Protein AF-A0A3P7KBM1-F1 (afdb_monomer)

Sequence (256 aa):
MNNPLLEIFQPVDNSKSLADMWNSAGSANFLGVMVEENPAAVAWALAINFYNDRNIRIVLARPQHPEVVKQLRADANNRFLLYHRGDSTPVWTSPSGARWSEIQDKVMEFVTHHAAPPKSAEKSTAVEPQAPAPTAEIDMSQYKVELADIKSTISYMLFQEIARQQVVDGEGLVGLKSWIHAVSKYAPATTPIRRLLYRMDQWLQGQGPSMTYEDWTKKLEEVHTDLGNPLPREIEWVACKGSKPHFRGYTCGVWV

Solvent-accessible surface area (backbone atoms only — not comparable to full-atom values): 14959 Å² total; per-residue (Å²): 133,90,56,76,75,60,60,57,67,42,61,59,58,68,86,60,49,73,65,52,54,48,63,74,38,65,83,28,47,29,43,36,41,28,18,37,57,89,84,43,61,58,41,45,52,49,28,60,75,38,63,86,44,68,53,38,32,56,42,29,29,40,50,82,23,59,74,43,45,73,77,32,65,96,82,25,57,47,28,39,36,33,28,44,72,91,55,94,58,62,80,42,69,54,56,84,70,56,49,62,66,61,52,49,53,52,50,47,47,61,71,44,59,80,56,72,83,84,82,83,89,85,82,91,77,85,88,78,85,84,76,81,83,80,87,67,85,75,74,64,70,81,76,52,85,46,68,58,23,51,40,28,30,54,29,44,46,64,70,47,59,60,51,69,38,67,64,40,35,66,70,60,36,55,49,49,49,53,48,38,48,48,46,36,72,67,56,96,59,56,72,58,43,38,51,42,36,41,54,50,29,60,54,52,68,71,49,70,76,55,46,44,30,67,60,51,50,55,50,51,51,52,48,34,55,78,57,70,52,62,53,58,89,73,78,53,57,66,75,31,47,39,99,45,94,91,34,60,32,61,68,42,30,72,75,105

Mean predicted aligned error: 15.44 Å

Secondary structure (DSSP, 8-state):
---HHHHTTSBPPTT--HHHHHHHTTT-SEEEEEE-PSS-HHHHHHHHHTTT-SSEEEEEE-TT-HHHHHHS-S--TTEEEEEETT-SS-SEEPPTT--HHHHHHHHHHHHHHTS-PPP---PPPPPPPPPPPP-----GGGGPPPHHHHHHHHHHIIIIIGGG-SEEEHHHHHHHHHHHHHHHHH----HHHHHHHHHHHHHHHT--SEEEHHHHHHHHHHHHHHTT--S-SS---STTB-SSTTSBTHHHHHH-

Foldseek 3Di:
DDDVLVVQCDADDLVDDPVNQVVVLPQAQKEKEAEADPVPVLQNVVQVVCVPPNNYHGHYHYCPRPLQCVQPPPQRHRKMFMCGPPDPGGPDIDDRNDDSVRVVVVVCCVSCVVPPDDDDDDDDDDDDDDDDDDPDPDPCVLVDDDLLLLLLLVCCVQVPVVLVDQKQADVRLVVV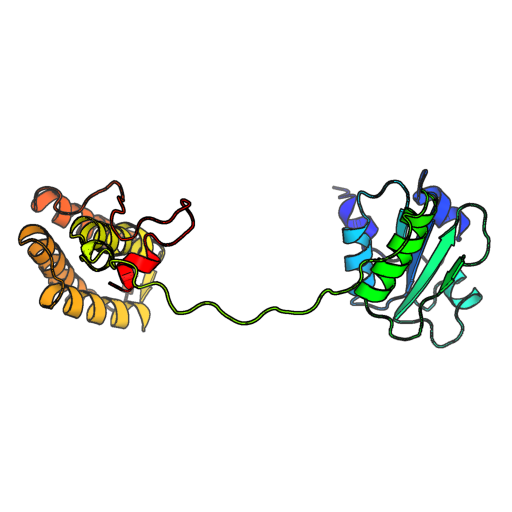LVVLVCCLPDPPHDPLVNQLSVQLSVVSVPDDRMDGSCRSVVSSVVSCVVSPNRGDPDRDDDSQDDPDPPHGRNVVSVVD

pLDDT: mean 87.12, std 16.34, range [29.89, 98.5]

Nearest PDB structures (foldseek):
  4p2l-assembly1_B  TM=6.844E-01  e=3.959E-14  Rattus norvegicus
  3t59-assembly1_A  TM=6.324E-01  e=9.949E-14  Mus musculus
  3llk-assembly3_C  TM=9.589E-01  e=8.420E-09  Homo sapiens
  5d96-assembly1_D  TM=7.812E-01  e=5.050E-03  Mus musculus
  4ij3-assembly1_A  TM=7.928E-01  e=8.006E-03  Homo sapiens

InterPro domains:
  IPR039798 Sulfhydryl oxidase [PTHR22897] (14-256)
  IPR040986 Sulfhydryl oxidase, flavin adenine dinucleotide (FAD) binding domain [PF18371] (143-243)
  IPR042568 Sulfhydryl oxidase, flavin adenine dinucleotide (FAD) binding domain superfamily [G3DSA:1.20.120.1960] (121-241)

Radius of gyration: 31.73 Å; Cα contacts (8 Å, |Δi|>4): 303; chains: 1; bounding box: 77×38×72 Å

Organism: Strongylus vulgaris (NCBI:txid40348)

Structure (mmCIF, N/CA/C/O backbone):
data_AF-A0A3P7KBM1-F1
#
_entry.id   AF-A0A3P7KBM1-F1
#
loop_
_atom_site.group_PDB
_atom_site.id
_atom_site.type_symbol
_atom_site.label_atom_id
_atom_site.label_alt_id
_atom_site.label_comp_id
_atom_site.label_asym_id
_atom_site.label_entity_id
_atom_site.label_seq_id
_atom_site.pdbx_PDB_ins_code
_atom_site.Cartn_x
_atom_site.Cartn_y
_atom_site.Cartn_z
_atom_site.occupancy
_atom_site.B_iso_or_equiv
_atom_site.auth_seq_id
_atom_site.auth_comp_id
_atom_site.auth_asym_id
_atom_site.auth_atom_id
_atom_site.pdbx_PDB_model_num
ATOM 1 N N . MET A 1 1 ? 33.674 -11.246 0.518 1.00 42.03 1 MET A N 1
ATOM 2 C CA . MET A 1 1 ? 32.561 -11.586 -0.394 1.00 42.03 1 MET A CA 1
ATOM 3 C C . MET A 1 1 ? 32.603 -10.580 -1.533 1.00 42.03 1 MET A C 1
ATOM 5 O O . MET A 1 1 ? 32.175 -9.452 -1.332 1.00 42.03 1 MET A O 1
ATOM 9 N N . ASN A 1 2 ? 33.206 -10.929 -2.673 1.00 46.97 2 ASN A N 1
ATOM 10 C CA . ASN A 1 2 ? 33.233 -10.048 -3.845 1.00 46.97 2 ASN A CA 1
ATOM 11 C C . ASN A 1 2 ? 31.850 -10.091 -4.491 1.00 46.97 2 ASN A C 1
ATOM 13 O O . ASN A 1 2 ? 31.481 -11.108 -5.073 1.00 46.97 2 ASN A O 1
ATOM 17 N N . ASN A 1 3 ? 31.061 -9.032 -4.317 1.00 56.56 3 ASN A N 1
ATOM 18 C CA . ASN A 1 3 ? 29.792 -8.890 -5.015 1.00 56.56 3 ASN A CA 1
ATOM 19 C C . ASN A 1 3 ? 30.074 -8.209 -6.368 1.00 56.56 3 ASN A C 1
ATOM 21 O O . ASN A 1 3 ? 30.365 -7.012 -6.369 1.00 56.56 3 ASN A O 1
ATOM 25 N N . PRO A 1 4 ? 29.998 -8.927 -7.504 1.00 60.78 4 PRO A N 1
ATOM 26 C CA . PRO A 1 4 ? 30.351 -8.390 -8.823 1.00 60.78 4 PRO A CA 1
ATOM 27 C C . PRO A 1 4 ? 29.479 -7.195 -9.245 1.00 60.78 4 PRO A C 1
ATOM 29 O O . PRO A 1 4 ? 29.856 -6.434 -10.133 1.00 60.78 4 PRO A O 1
ATOM 32 N N . LEU A 1 5 ? 28.328 -6.985 -8.595 1.00 60.84 5 LEU A N 1
ATOM 33 C CA . LEU A 1 5 ? 27.475 -5.819 -8.825 1.00 60.84 5 LEU A CA 1
ATOM 34 C C . LEU A 1 5 ? 28.038 -4.527 -8.228 1.00 60.84 5 LEU A C 1
ATOM 36 O O . LEU A 1 5 ? 27.672 -3.458 -8.691 1.00 60.84 5 LEU A O 1
ATOM 40 N N . LEU A 1 6 ? 28.925 -4.582 -7.232 1.00 69.12 6 LEU A N 1
ATOM 41 C CA . LEU A 1 6 ? 29.538 -3.363 -6.691 1.00 69.12 6 LEU A CA 1
ATOM 42 C C . LEU A 1 6 ? 30.589 -2.782 -7.641 1.00 69.12 6 LEU A C 1
ATOM 44 O O . LEU A 1 6 ? 30.800 -1.571 -7.644 1.00 69.12 6 LEU A O 1
ATOM 48 N N . GLU A 1 7 ? 31.219 -3.627 -8.459 1.00 78.38 7 GLU A N 1
ATOM 49 C CA . GLU A 1 7 ? 32.316 -3.229 -9.344 1.00 78.38 7 GLU A CA 1
ATOM 50 C C . GLU A 1 7 ? 31.846 -2.340 -10.502 1.00 78.38 7 GLU A C 1
ATOM 52 O O . GLU A 1 7 ? 32.565 -1.424 -10.885 1.00 78.38 7 GLU A O 1
ATOM 57 N N . ILE A 1 8 ? 30.623 -2.532 -11.015 1.00 83.88 8 ILE A N 1
ATOM 58 C CA . ILE A 1 8 ? 30.094 -1.727 -12.137 1.00 83.88 8 ILE A CA 1
ATOM 59 C C . ILE A 1 8 ? 29.806 -0.270 -11.753 1.00 83.88 8 ILE A C 1
ATOM 61 O O . ILE A 1 8 ? 29.658 0.580 -12.627 1.00 83.88 8 ILE A O 1
ATOM 65 N N . PHE A 1 9 ? 29.694 0.008 -10.452 1.00 89.69 9 PHE A N 1
ATOM 66 C CA . PHE A 1 9 ? 29.427 1.342 -9.917 1.00 89.69 9 PHE A CA 1
ATOM 67 C C . PHE A 1 9 ? 30.700 2.087 -9.513 1.00 89.69 9 PHE A C 1
ATOM 69 O O . PHE A 1 9 ? 30.632 3.282 -9.210 1.00 89.69 9 PHE A O 1
ATOM 76 N N . GLN A 1 10 ? 31.847 1.401 -9.488 1.00 91.38 10 GLN A N 1
ATOM 77 C CA . GLN A 1 10 ? 33.127 2.029 -9.190 1.00 91.38 10 GLN A CA 1
ATOM 78 C C . GLN A 1 10 ? 33.687 2.721 -10.436 1.00 91.38 10 GLN A C 1
ATOM 80 O O . GLN A 1 10 ? 33.562 2.194 -11.544 1.00 91.38 10 GLN A O 1
ATOM 85 N N . PRO A 1 11 ? 34.315 3.898 -10.276 1.00 92.75 11 PRO A N 1
ATOM 86 C CA . PRO A 1 11 ? 35.024 4.523 -11.375 1.00 92.75 11 PRO A CA 1
ATOM 87 C C . PRO A 1 11 ? 36.212 3.655 -11.798 1.00 92.75 11 PRO A C 1
ATOM 89 O O . PRO A 1 11 ? 36.882 3.040 -10.967 1.00 92.75 11 PRO A O 1
ATOM 92 N N . VAL A 1 12 ? 36.501 3.650 -13.094 1.00 93.69 12 VAL A N 1
ATOM 93 C CA . VAL A 1 12 ? 37.726 3.074 -13.638 1.00 93.69 12 VAL A CA 1
ATOM 94 C C . VAL A 1 12 ? 38.923 3.847 -13.087 1.00 93.69 12 VAL A C 1
ATOM 96 O O . VAL A 1 12 ? 38.940 5.080 -13.088 1.00 93.69 12 VAL A O 1
ATOM 99 N N . ASP A 1 13 ? 39.913 3.105 -12.593 1.00 92.12 13 ASP A N 1
ATOM 100 C CA . ASP A 1 13 ? 41.146 3.662 -12.044 1.00 92.12 13 ASP A CA 1
ATOM 101 C C . ASP A 1 13 ? 41.965 4.383 -13.126 1.00 92.12 13 ASP A C 1
ATOM 103 O O . ASP A 1 13 ? 42.087 3.892 -14.246 1.00 92.12 13 ASP A O 1
ATOM 107 N N . ASN A 1 14 ? 42.585 5.513 -12.773 1.00 91.00 14 ASN A N 1
ATOM 108 C CA . ASN A 1 14 ? 43.348 6.355 -13.703 1.00 91.00 14 ASN A CA 1
ATOM 109 C C . ASN A 1 14 ? 44.549 5.651 -14.361 1.00 91.00 14 ASN A C 1
ATOM 111 O O . ASN A 1 14 ? 45.068 6.148 -15.359 1.00 91.00 14 ASN A O 1
ATOM 115 N N . SER A 1 15 ? 45.016 4.526 -13.813 1.00 92.06 15 SER A N 1
ATOM 116 C CA . SER A 1 15 ? 46.068 3.701 -14.417 1.00 92.06 15 SER A CA 1
ATOM 117 C C . SER A 1 15 ? 45.581 2.830 -15.579 1.00 92.06 15 SER A C 1
ATOM 119 O O . SER A 1 15 ? 46.407 2.318 -16.335 1.00 92.06 15 SER A O 1
ATOM 121 N N . LYS A 1 16 ? 44.265 2.635 -15.734 1.00 92.56 16 LYS A N 1
ATOM 122 C CA . LYS A 1 16 ? 43.691 1.765 -16.763 1.00 92.56 16 LYS A CA 1
ATOM 123 C C . LYS A 1 16 ? 43.564 2.502 -18.092 1.00 92.56 16 LYS A C 1
ATOM 125 O O . LYS A 1 16 ? 42.965 3.567 -18.201 1.00 92.56 16 LYS A O 1
ATOM 130 N N . SER A 1 17 ? 44.115 1.898 -19.135 1.00 94.00 17 SER A N 1
ATOM 131 C CA . SER A 1 17 ? 43.994 2.381 -20.507 1.00 94.00 17 SER A CA 1
ATOM 132 C C . SER A 1 17 ? 42.634 2.023 -21.118 1.00 94.00 17 SER A C 1
ATOM 134 O O . SER A 1 17 ? 41.920 1.149 -20.623 1.00 94.00 17 SER A O 1
ATOM 136 N N . LEU A 1 18 ? 42.301 2.628 -22.262 1.00 92.81 18 LEU A N 1
ATOM 137 C CA . LEU A 1 18 ? 41.136 2.217 -23.054 1.00 92.81 18 LEU A CA 1
ATOM 138 C C . LEU A 1 18 ? 41.192 0.722 -23.428 1.00 92.81 18 LEU A C 1
ATOM 140 O O . LEU A 1 18 ? 40.165 0.047 -23.439 1.00 92.81 18 LEU A O 1
ATOM 144 N N . ALA A 1 19 ? 42.389 0.179 -23.677 1.00 93.12 19 ALA A N 1
ATOM 145 C CA . ALA A 1 19 ? 42.573 -1.246 -23.944 1.00 93.12 19 ALA A CA 1
ATOM 146 C C . ALA A 1 19 ? 42.214 -2.112 -22.723 1.00 93.12 19 ALA A C 1
ATOM 148 O O . ALA A 1 19 ? 41.577 -3.152 -22.877 1.00 93.12 19 ALA A O 1
ATOM 149 N N . ASP A 1 20 ? 42.543 -1.664 -21.508 1.00 93.25 20 ASP A N 1
ATOM 150 C CA . ASP A 1 20 ? 42.150 -2.358 -20.276 1.00 93.25 20 ASP A CA 1
ATOM 151 C C . ASP A 1 20 ? 40.629 -2.348 -20.067 1.00 93.25 20 ASP A C 1
ATOM 153 O O . ASP A 1 20 ? 40.059 -3.351 -19.631 1.00 93.25 20 ASP A O 1
ATOM 157 N N . MET A 1 21 ? 39.959 -1.241 -20.411 1.00 93.44 21 MET A N 1
ATOM 158 C CA . MET A 1 21 ? 38.493 -1.155 -20.377 1.00 93.44 21 MET A CA 1
ATOM 159 C C . MET A 1 21 ? 37.845 -2.102 -21.396 1.00 93.44 21 MET A C 1
ATOM 161 O O . MET A 1 21 ? 36.853 -2.758 -21.089 1.00 93.44 21 MET A O 1
ATOM 165 N N . TRP A 1 22 ? 38.421 -2.237 -22.593 1.00 94.38 22 TRP A N 1
ATOM 166 C CA . TRP A 1 22 ? 37.948 -3.206 -23.585 1.00 94.38 22 TRP A CA 1
ATOM 167 C C . TRP A 1 22 ? 38.179 -4.657 -23.162 1.00 94.38 22 TRP A C 1
ATOM 169 O O . TRP A 1 22 ? 37.307 -5.499 -23.379 1.00 94.38 22 TRP A O 1
ATOM 179 N N . ASN A 1 23 ? 39.309 -4.947 -22.511 1.00 92.06 23 ASN A N 1
ATOM 180 C CA . ASN A 1 23 ? 39.591 -6.275 -21.967 1.00 92.06 23 ASN A CA 1
ATOM 181 C C . ASN A 1 23 ? 38.556 -6.677 -20.902 1.00 92.06 23 ASN A C 1
ATOM 183 O O . ASN A 1 23 ? 38.116 -7.827 -20.880 1.00 92.06 23 ASN A O 1
ATOM 187 N N . SER A 1 24 ? 38.118 -5.739 -20.053 1.00 88.50 24 SER A N 1
ATOM 188 C CA . SER A 1 24 ? 37.069 -6.000 -19.055 1.00 88.50 24 SER A CA 1
ATOM 189 C C . SER A 1 24 ? 35.653 -6.047 -19.648 1.00 88.50 24 SER A C 1
ATOM 191 O O . SER A 1 24 ? 34.772 -6.691 -19.079 1.00 88.50 24 SER A O 1
ATOM 193 N N . ALA A 1 25 ? 35.433 -5.438 -20.818 1.00 88.75 25 ALA A N 1
ATOM 194 C CA . ALA A 1 25 ? 34.161 -5.463 -21.545 1.00 88.75 25 ALA A CA 1
ATOM 195 C C . ALA A 1 25 ? 33.870 -6.792 -22.280 1.00 88.75 25 ALA A C 1
ATOM 197 O O . ALA A 1 25 ? 32.811 -6.943 -22.894 1.00 88.75 25 ALA A O 1
ATOM 198 N N . GLY A 1 26 ? 34.778 -7.774 -22.230 1.00 88.31 26 GLY A N 1
ATOM 199 C CA . GLY A 1 26 ? 34.546 -9.122 -22.753 1.00 88.31 26 GLY A CA 1
ATOM 200 C C . GLY A 1 26 ? 34.315 -9.142 -24.267 1.00 88.31 26 GLY A C 1
ATOM 201 O O . GLY A 1 26 ? 35.202 -8.776 -25.037 1.00 88.31 26 GLY A O 1
ATOM 202 N N . SER A 1 27 ? 33.133 -9.575 -24.717 1.00 90.62 27 SER A N 1
ATOM 203 C CA . SER A 1 27 ? 32.760 -9.664 -26.141 1.00 90.62 27 SER A CA 1
ATOM 204 C C . SER A 1 27 ? 31.867 -8.520 -26.646 1.00 90.62 27 SER A C 1
ATOM 206 O O . SER A 1 27 ? 31.399 -8.596 -27.777 1.00 90.62 27 SER A O 1
ATOM 208 N N . ALA A 1 28 ? 31.604 -7.484 -25.840 1.00 93.00 28 ALA A N 1
ATOM 209 C CA . ALA A 1 28 ? 30.735 -6.368 -26.230 1.00 93.00 28 ALA A CA 1
ATOM 210 C C . ALA A 1 28 ? 31.303 -5.550 -27.404 1.00 93.00 28 ALA A C 1
ATOM 212 O O . ALA A 1 28 ? 32.471 -5.161 -27.378 1.00 93.00 28 ALA A O 1
ATOM 213 N N . ASN A 1 29 ? 30.495 -5.237 -28.418 1.00 94.06 29 ASN A N 1
ATOM 214 C CA . ASN A 1 29 ? 30.947 -4.434 -29.562 1.00 94.06 29 ASN A CA 1
ATOM 215 C C . ASN A 1 29 ? 31.015 -2.933 -29.252 1.00 94.06 29 ASN A C 1
ATOM 217 O O . ASN A 1 29 ? 31.717 -2.206 -29.948 1.00 94.06 29 ASN A O 1
ATOM 221 N N . PHE A 1 30 ? 30.339 -2.477 -28.197 1.00 96.00 30 PHE A N 1
ATOM 222 C CA . PHE A 1 30 ? 30.336 -1.084 -27.764 1.00 96.00 30 PHE A CA 1
ATOM 223 C C . PHE A 1 30 ? 30.841 -0.925 -26.327 1.00 96.00 30 PHE A C 1
ATOM 225 O O . PHE A 1 30 ? 30.595 -1.766 -25.459 1.00 96.00 30 PHE A O 1
ATOM 232 N N . LEU A 1 31 ? 31.517 0.193 -26.071 1.00 96.81 31 LEU A N 1
ATOM 233 C CA . LEU A 1 31 ? 31.948 0.618 -24.742 1.00 96.81 31 LEU A CA 1
ATOM 234 C C . LEU A 1 31 ? 31.486 2.057 -24.520 1.00 96.81 31 LEU A C 1
ATOM 236 O O . LEU A 1 31 ? 31.908 2.970 -25.225 1.00 96.81 31 LEU A O 1
ATOM 240 N N . GLY A 1 32 ? 30.607 2.249 -23.545 1.00 96.62 32 GLY A N 1
ATOM 241 C CA . GLY A 1 32 ? 30.165 3.555 -23.085 1.00 96.62 32 GLY A CA 1
ATOM 242 C C . GLY A 1 32 ? 30.956 3.994 -21.861 1.00 96.62 32 GLY A C 1
ATOM 243 O O . GLY A 1 32 ? 30.926 3.316 -20.838 1.00 96.62 32 GLY A O 1
ATOM 244 N N . VAL A 1 33 ? 31.632 5.132 -21.942 1.00 96.69 33 VAL A N 1
ATOM 245 C CA . VAL A 1 33 ? 32.337 5.759 -20.823 1.00 96.69 33 VAL A CA 1
ATOM 246 C C . VAL A 1 33 ? 31.520 6.962 -20.369 1.00 96.69 33 VAL A C 1
ATOM 248 O O . VAL A 1 33 ? 31.489 7.991 -21.048 1.00 96.69 33 VAL A O 1
ATOM 251 N N . MET A 1 34 ? 30.840 6.833 -19.230 1.00 95.50 34 MET A N 1
ATOM 252 C CA . MET A 1 34 ? 30.162 7.958 -18.590 1.00 95.50 34 MET A CA 1
ATOM 253 C C . MET A 1 34 ? 31.139 8.685 -17.671 1.00 95.50 34 MET A C 1
ATOM 255 O O . MET A 1 34 ? 31.749 8.067 -16.799 1.00 95.50 34 MET A O 1
ATOM 259 N N . VAL A 1 35 ? 31.270 9.994 -17.858 1.00 94.94 35 VAL A N 1
ATOM 260 C CA . VAL A 1 35 ? 32.170 10.850 -17.088 1.00 94.94 35 VAL A CA 1
ATOM 261 C C . VAL A 1 35 ? 31.365 11.644 -16.072 1.00 94.94 35 VAL A C 1
ATOM 263 O O . VAL A 1 35 ? 30.621 12.555 -16.438 1.00 94.94 35 VAL A O 1
ATOM 266 N N . GLU A 1 36 ? 31.508 11.302 -14.794 1.00 92.25 36 GLU A N 1
ATOM 267 C CA . GLU A 1 36 ? 30.729 11.918 -13.718 1.00 92.25 36 GLU A CA 1
ATOM 268 C C . GLU A 1 36 ? 31.517 11.933 -12.396 1.00 92.25 36 GLU A C 1
ATOM 270 O O . GLU A 1 36 ? 32.155 10.947 -12.006 1.00 92.25 36 GLU A O 1
ATOM 275 N N . GLU A 1 37 ? 31.485 13.056 -11.683 1.00 91.06 37 GLU A N 1
ATOM 276 C CA . GLU A 1 37 ? 31.903 13.128 -10.278 1.00 91.06 37 GLU A CA 1
ATOM 277 C C . GLU A 1 37 ? 30.869 12.484 -9.348 1.00 91.06 37 GLU A C 1
ATOM 279 O O . GLU A 1 37 ? 29.751 12.171 -9.745 1.00 91.06 37 GLU A O 1
ATOM 284 N N . ASN A 1 38 ? 31.236 12.242 -8.088 1.00 86.62 38 ASN A N 1
ATOM 285 C CA . ASN A 1 38 ? 30.262 11.742 -7.120 1.00 86.62 38 ASN A CA 1
ATOM 286 C C . ASN A 1 38 ? 29.290 12.852 -6.675 1.00 86.62 38 ASN A C 1
ATOM 288 O O . ASN A 1 38 ? 29.747 13.944 -6.335 1.00 86.62 38 ASN A O 1
ATOM 292 N N . PRO A 1 39 ? 27.981 12.553 -6.562 1.00 88.25 39 PRO A N 1
ATOM 293 C CA . PRO A 1 39 ? 27.331 11.272 -6.875 1.00 88.25 39 PRO A CA 1
ATOM 294 C C . PRO A 1 39 ? 27.146 11.044 -8.389 1.00 88.25 39 PRO A C 1
ATOM 296 O O . PRO A 1 39 ? 26.592 11.895 -9.076 1.00 88.25 39 PRO A O 1
ATOM 299 N N . ALA A 1 40 ? 27.550 9.865 -8.881 1.00 90.75 40 ALA A N 1
ATOM 300 C CA . ALA A 1 40 ? 27.561 9.526 -10.309 1.00 90.75 40 ALA A CA 1
ATOM 301 C C . ALA A 1 40 ? 26.225 8.911 -10.779 1.00 90.75 40 ALA A C 1
ATOM 303 O O . ALA A 1 40 ? 26.154 7.756 -11.210 1.00 90.75 40 ALA A O 1
ATOM 304 N N . ALA A 1 41 ? 25.136 9.661 -10.602 1.00 91.94 41 ALA A N 1
ATOM 305 C CA . ALA A 1 41 ? 23.776 9.151 -10.748 1.00 91.94 41 ALA A CA 1
ATOM 306 C C . ALA A 1 41 ? 23.454 8.691 -12.179 1.00 91.94 41 ALA A C 1
ATOM 308 O O . ALA A 1 41 ? 22.825 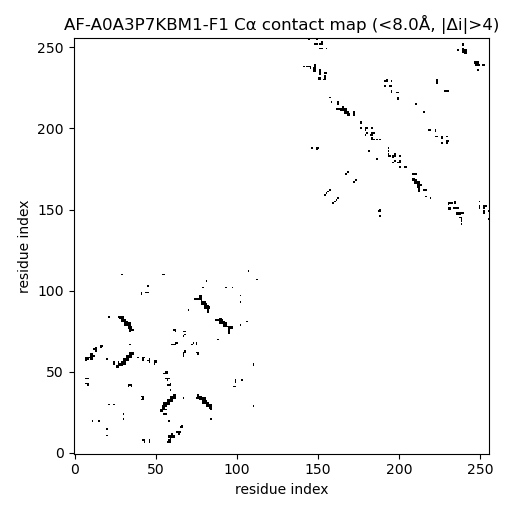7.645 -12.363 1.00 91.94 41 ALA A O 1
ATOM 309 N N . VAL A 1 42 ? 23.893 9.443 -13.192 1.00 93.06 42 VAL A N 1
ATOM 310 C CA . VAL A 1 42 ? 23.635 9.108 -14.599 1.00 93.06 42 VAL A CA 1
ATOM 311 C C . VAL A 1 42 ? 24.449 7.881 -15.008 1.00 93.06 42 VAL A C 1
ATOM 313 O O . VAL A 1 42 ? 23.914 6.982 -15.663 1.00 93.06 42 VAL A O 1
ATOM 316 N N . ALA A 1 43 ? 25.706 7.791 -14.572 1.00 93.31 43 ALA A N 1
ATOM 317 C CA . ALA A 1 43 ? 26.562 6.638 -14.831 1.00 93.31 43 ALA A CA 1
ATOM 318 C C . ALA A 1 43 ? 25.994 5.350 -14.234 1.00 93.31 43 ALA A C 1
ATOM 320 O O . ALA A 1 43 ? 25.932 4.329 -14.919 1.00 93.31 43 ALA A O 1
ATOM 321 N N . TRP A 1 44 ? 25.533 5.396 -12.982 1.00 94.19 44 TRP A N 1
ATOM 322 C CA . TRP A 1 44 ? 24.931 4.238 -12.323 1.00 94.19 44 TRP A CA 1
ATOM 323 C C . TRP A 1 44 ? 23.627 3.812 -12.998 1.00 94.19 44 TRP A C 1
ATOM 325 O O . TRP A 1 44 ? 23.410 2.618 -13.204 1.00 94.19 44 TRP A O 1
ATOM 335 N N . ALA A 1 45 ? 22.790 4.769 -13.406 1.00 94.00 45 ALA A N 1
ATOM 336 C CA . ALA A 1 45 ? 21.561 4.476 -14.134 1.00 94.00 45 ALA A CA 1
ATOM 337 C C . ALA A 1 45 ? 21.841 3.810 -15.493 1.00 94.00 45 ALA A C 1
ATOM 339 O O . ALA A 1 45 ? 21.189 2.825 -15.837 1.00 94.00 45 ALA A O 1
ATOM 340 N N . LEU A 1 46 ? 22.833 4.286 -16.256 1.00 94.44 46 LEU A N 1
ATOM 341 C CA . LEU A 1 46 ? 23.257 3.647 -17.511 1.00 94.44 46 LEU A CA 1
ATOM 342 C C . LEU A 1 46 ? 23.858 2.255 -17.269 1.00 94.44 46 LEU A C 1
ATOM 344 O O . LEU A 1 46 ? 23.529 1.319 -17.996 1.00 94.44 46 LEU A O 1
ATOM 348 N N . ALA A 1 47 ? 24.693 2.095 -16.238 1.00 92.69 47 ALA A N 1
ATOM 349 C CA . ALA A 1 47 ? 25.287 0.807 -15.885 1.00 92.69 47 ALA A CA 1
ATOM 350 C C . ALA A 1 47 ? 24.225 -0.248 -15.550 1.00 92.69 47 ALA A C 1
ATOM 352 O O . ALA A 1 47 ? 24.360 -1.391 -15.980 1.00 92.69 47 ALA A O 1
ATOM 353 N N . ILE A 1 48 ? 23.154 0.136 -14.845 1.00 91.94 48 ILE A N 1
ATOM 354 C CA . ILE A 1 48 ? 22.002 -0.737 -14.572 1.00 91.94 48 ILE A CA 1
ATOM 355 C C . ILE A 1 48 ? 21.233 -1.032 -15.861 1.00 91.94 48 ILE A C 1
ATOM 357 O O . ILE A 1 48 ? 20.961 -2.197 -16.149 1.00 91.94 48 ILE A O 1
ATOM 361 N N . ASN A 1 49 ? 20.911 0.004 -16.644 1.00 93.56 49 ASN A N 1
ATOM 362 C CA . ASN A 1 49 ? 20.101 -0.121 -17.858 1.00 93.56 49 ASN A CA 1
ATOM 363 C C . ASN A 1 49 ? 20.709 -1.104 -18.870 1.00 93.56 49 ASN A C 1
ATOM 365 O O . ASN A 1 49 ? 19.996 -1.892 -19.482 1.00 93.56 49 ASN A O 1
ATOM 369 N N . PHE A 1 50 ? 22.037 -1.092 -18.998 1.00 92.25 50 PHE A N 1
ATOM 370 C CA . PHE A 1 50 ? 22.776 -1.920 -19.949 1.00 92.25 50 PHE A CA 1
ATOM 371 C C . PHE A 1 50 ? 23.495 -3.117 -19.303 1.00 92.25 50 PHE A C 1
ATOM 373 O O . PHE A 1 50 ? 24.283 -3.782 -19.968 1.00 92.25 50 PHE A O 1
ATOM 380 N N . TYR A 1 51 ? 23.239 -3.437 -18.026 1.00 89.50 51 TYR A N 1
ATOM 381 C CA . TYR A 1 51 ? 23.997 -4.466 -17.293 1.00 89.50 51 TYR A CA 1
ATOM 382 C C . TYR A 1 51 ? 23.965 -5.850 -17.963 1.00 89.50 51 TYR A C 1
ATOM 384 O O . TYR A 1 51 ? 24.978 -6.549 -17.993 1.00 89.50 51 TYR A O 1
ATOM 392 N N . ASN A 1 52 ? 22.800 -6.230 -18.497 1.00 87.06 52 ASN A N 1
ATOM 393 C CA . ASN A 1 52 ? 22.568 -7.519 -19.155 1.00 87.06 52 ASN A CA 1
ATOM 394 C C . ASN A 1 52 ? 22.679 -7.457 -20.688 1.00 87.06 52 ASN A C 1
ATOM 396 O O . ASN A 1 52 ? 22.448 -8.471 -21.352 1.00 87.06 52 ASN A O 1
ATOM 400 N N . ASP A 1 53 ? 23.018 -6.300 -21.259 1.00 90.06 53 ASP A N 1
ATOM 401 C CA . ASP A 1 53 ? 23.242 -6.186 -22.695 1.00 90.06 53 ASP A CA 1
ATOM 402 C C . ASP A 1 53 ? 24.622 -6.764 -23.039 1.00 90.06 53 ASP A C 1
ATOM 404 O O . ASP A 1 53 ? 25.651 -6.355 -22.506 1.00 90.06 53 ASP A O 1
ATOM 408 N N . ARG A 1 54 ? 24.656 -7.767 -23.921 1.00 89.62 54 ARG A N 1
ATOM 409 C CA . ARG A 1 54 ? 25.913 -8.414 -24.333 1.00 89.62 54 ARG A CA 1
ATOM 410 C C . ARG A 1 54 ? 26.682 -7.598 -25.367 1.00 89.62 54 ARG A C 1
ATOM 412 O O . ARG A 1 54 ? 27.844 -7.904 -25.621 1.00 89.62 54 ARG A O 1
ATOM 419 N N . ASN A 1 55 ? 26.031 -6.625 -25.998 1.00 92.50 55 ASN A N 1
ATOM 420 C CA . ASN A 1 55 ? 26.567 -5.850 -27.103 1.00 92.50 55 ASN A CA 1
ATOM 421 C C . ASN A 1 55 ? 27.210 -4.535 -26.646 1.00 92.50 55 ASN A C 1
ATOM 423 O O . ASN A 1 55 ? 28.018 -3.979 -27.386 1.00 92.50 55 ASN A O 1
ATOM 427 N N . ILE A 1 56 ? 26.911 -4.061 -25.433 1.00 94.44 56 ILE A N 1
ATOM 428 C CA . ILE A 1 56 ? 27.510 -2.853 -24.860 1.00 94.44 56 ILE A CA 1
ATOM 429 C C . ILE A 1 56 ? 27.941 -3.052 -23.407 1.00 94.44 56 ILE A C 1
ATOM 431 O O . ILE A 1 56 ? 27.248 -3.677 -22.613 1.00 94.44 56 ILE A O 1
ATOM 435 N N . ARG A 1 57 ? 29.077 -2.453 -23.036 1.00 95.00 57 ARG A N 1
ATOM 436 C CA . ARG A 1 57 ? 29.482 -2.289 -21.638 1.00 95.00 57 ARG A CA 1
ATOM 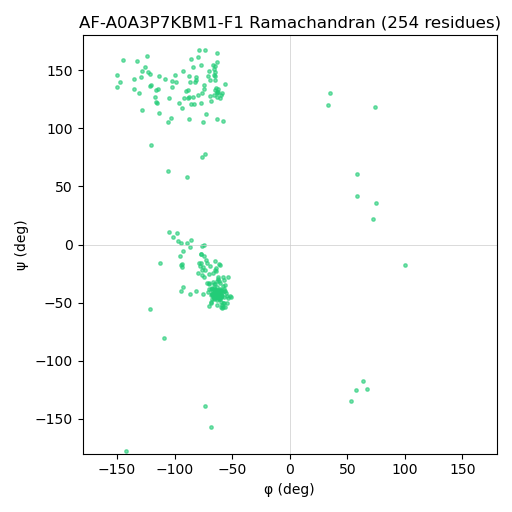437 C C . ARG A 1 57 ? 29.518 -0.815 -21.256 1.00 95.00 57 ARG A C 1
ATOM 439 O O . ARG A 1 57 ? 30.086 -0.017 -21.990 1.00 95.00 57 ARG A O 1
ATOM 446 N N . ILE A 1 58 ? 28.956 -0.465 -20.101 1.00 95.50 58 ILE A N 1
ATOM 447 C CA . ILE A 1 58 ? 29.066 0.881 -19.526 1.00 95.50 58 ILE A CA 1
ATOM 448 C C . ILE A 1 58 ? 30.105 0.876 -18.408 1.00 95.50 58 ILE A C 1
ATOM 450 O O . ILE A 1 58 ? 30.109 -0.026 -17.569 1.00 95.50 58 ILE A O 1
ATOM 454 N N . VAL A 1 59 ? 30.965 1.889 -18.398 1.00 95.44 59 VAL A N 1
ATOM 455 C CA . VAL A 1 59 ? 31.942 2.149 -17.341 1.00 95.44 59 VAL A CA 1
ATOM 456 C C . VAL A 1 59 ? 31.841 3.601 -16.877 1.00 95.44 59 VAL A C 1
ATOM 458 O O . VAL A 1 59 ? 31.584 4.507 -17.671 1.00 95.44 59 VAL A O 1
ATOM 461 N N . LEU A 1 60 ? 32.043 3.821 -15.580 1.00 95.31 60 LEU A N 1
ATOM 462 C CA . LEU A 1 60 ? 32.166 5.152 -14.988 1.00 95.31 60 LEU A CA 1
ATOM 463 C C . LEU A 1 60 ? 33.636 5.586 -15.034 1.00 95.31 60 LEU A C 1
ATOM 465 O O . LEU A 1 60 ? 34.506 4.830 -14.619 1.00 95.31 60 LEU A O 1
ATOM 469 N N . ALA A 1 61 ? 33.925 6.805 -15.472 1.00 95.12 61 ALA A N 1
ATOM 470 C CA . ALA A 1 61 ? 35.242 7.427 -15.360 1.00 95.12 61 ALA A CA 1
ATOM 471 C C . ALA A 1 61 ? 35.138 8.790 -14.666 1.00 95.12 61 ALA A C 1
ATOM 473 O O . ALA A 1 61 ? 34.107 9.461 -14.728 1.00 95.12 61 ALA A O 1
ATOM 474 N N . ARG A 1 62 ? 36.217 9.218 -14.005 1.00 93.38 62 ARG A N 1
ATOM 475 C CA . ARG A 1 62 ? 36.304 10.574 -13.447 1.00 93.38 62 ARG A CA 1
ATOM 476 C C . ARG A 1 62 ? 36.764 11.573 -14.511 1.00 93.38 62 ARG A C 1
ATOM 478 O O . ARG A 1 62 ? 37.505 11.174 -15.411 1.00 93.38 62 ARG A O 1
ATOM 485 N N . PRO A 1 63 ? 36.403 12.866 -14.406 1.00 91.44 63 PRO A N 1
ATOM 486 C CA . PRO A 1 63 ? 36.855 13.895 -15.346 1.00 91.44 63 PRO A CA 1
ATOM 487 C C . PRO A 1 63 ? 38.378 13.965 -15.524 1.00 91.44 63 PRO A C 1
ATOM 489 O O . PRO A 1 63 ? 38.851 14.353 -16.587 1.00 91.44 63 PRO A O 1
ATOM 492 N N . GLN A 1 64 ? 39.152 13.572 -14.506 1.00 90.00 64 GLN A N 1
ATOM 493 C CA . GLN A 1 64 ? 40.619 13.595 -14.527 1.00 90.00 64 GLN A CA 1
ATOM 494 C C . GLN A 1 64 ? 41.241 12.325 -15.131 1.00 90.00 64 GLN A C 1
ATOM 496 O O . GLN A 1 64 ? 42.465 12.232 -15.226 1.00 90.00 64 GLN A O 1
ATOM 501 N N . HIS A 1 65 ? 40.430 11.338 -15.525 1.00 92.69 65 HIS A N 1
ATOM 502 C CA . HIS A 1 65 ? 40.927 10.095 -16.103 1.00 92.69 65 HIS A CA 1
ATOM 503 C C . HIS A 1 65 ? 41.687 10.382 -17.417 1.00 92.69 65 HIS A C 1
ATOM 505 O O . HIS A 1 65 ? 41.160 11.107 -18.265 1.00 92.69 65 HIS A O 1
ATOM 511 N N . PRO A 1 66 ? 42.883 9.808 -17.659 1.00 91.06 66 PRO A N 1
ATOM 512 C CA . PRO A 1 66 ? 43.710 10.164 -18.819 1.00 91.06 66 PRO A CA 1
ATOM 513 C C . PRO A 1 66 ? 43.006 10.024 -20.176 1.00 91.06 66 PRO A C 1
ATOM 515 O O . PRO A 1 66 ? 43.121 10.907 -21.025 1.00 91.06 66 PRO A O 1
ATOM 518 N N . GLU A 1 67 ? 42.233 8.947 -20.373 1.00 90.12 67 GLU A N 1
ATOM 519 C CA . GLU A 1 67 ? 41.446 8.759 -21.606 1.00 90.12 67 GLU A CA 1
ATOM 520 C C . GLU A 1 67 ? 40.343 9.816 -21.758 1.00 90.12 67 GLU A C 1
ATOM 522 O O . GLU A 1 67 ? 40.077 10.274 -22.864 1.00 90.12 67 GLU A O 1
ATOM 527 N N . VAL A 1 68 ? 39.748 10.269 -20.651 1.00 91.00 68 VAL A N 1
ATOM 528 C CA . VAL A 1 68 ? 38.742 11.333 -20.674 1.00 91.00 68 VAL A CA 1
ATOM 529 C C . VAL A 1 68 ? 39.394 12.650 -21.067 1.00 91.00 68 VAL A C 1
ATOM 531 O O . VAL A 1 68 ? 38.934 13.267 -22.017 1.00 91.00 68 VAL A O 1
ATOM 534 N N . VAL A 1 69 ? 40.501 13.036 -20.424 1.00 90.19 69 VAL A N 1
ATOM 535 C CA . VAL A 1 69 ? 41.222 14.298 -20.693 1.00 90.19 69 VAL A CA 1
ATOM 536 C C . VAL A 1 69 ? 41.730 14.383 -22.138 1.00 90.19 69 VAL A C 1
ATOM 538 O O . VAL A 1 69 ? 41.793 15.461 -22.734 1.00 90.19 69 VAL A O 1
ATOM 541 N N . LYS A 1 70 ? 42.094 13.238 -22.727 1.00 88.44 70 LYS A N 1
ATOM 542 C CA . LYS A 1 70 ? 42.528 13.147 -24.125 1.00 88.44 70 LYS A CA 1
ATOM 543 C C . LYS A 1 70 ? 41.408 13.512 -25.107 1.00 88.44 70 LYS A C 1
ATOM 545 O O . LYS A 1 70 ? 41.684 14.163 -26.113 1.00 88.44 70 LYS A O 1
ATOM 550 N N . GLN A 1 71 ? 40.172 13.091 -24.832 1.00 88.19 71 GLN A N 1
ATOM 551 C CA . GLN A 1 71 ? 39.022 13.283 -25.730 1.00 88.19 71 GLN A CA 1
ATOM 552 C C . GLN A 1 71 ? 38.217 14.544 -25.393 1.00 88.19 71 GLN A C 1
ATOM 554 O O . GLN A 1 71 ? 37.756 15.272 -26.273 1.00 88.19 71 GLN A O 1
ATOM 559 N N . LEU A 1 72 ? 38.045 14.802 -24.102 1.00 81.88 72 LEU A N 1
ATOM 560 C CA . LEU A 1 72 ? 37.277 15.885 -23.516 1.00 81.88 72 LEU A CA 1
ATOM 561 C C . LEU A 1 72 ? 38.256 16.784 -22.764 1.00 81.88 72 LEU A C 1
ATOM 563 O O . LEU A 1 72 ? 38.981 16.334 -21.889 1.00 81.88 72 LEU A O 1
ATOM 567 N N . ARG A 1 73 ? 38.308 18.065 -23.136 1.00 76.56 73 ARG A N 1
ATOM 568 C CA . ARG A 1 73 ? 39.179 19.063 -22.492 1.00 76.56 73 ARG A CA 1
ATOM 569 C C . ARG A 1 73 ? 38.620 19.440 -21.100 1.00 76.56 73 ARG A C 1
ATOM 571 O O . ARG A 1 73 ? 38.145 18.593 -20.361 1.00 76.56 73 ARG A O 1
ATOM 578 N N . ALA A 1 74 ? 38.646 20.719 -20.723 1.00 67.06 74 ALA A N 1
ATOM 579 C CA . ALA A 1 74 ? 38.324 21.163 -19.362 1.00 67.06 74 ALA A CA 1
ATOM 580 C C . ALA A 1 74 ? 36.862 20.934 -18.894 1.00 67.06 74 ALA A C 1
ATOM 582 O O . ALA A 1 74 ? 36.637 20.877 -17.690 1.00 67.06 74 ALA A O 1
ATOM 583 N N . ASP A 1 75 ? 35.885 20.783 -19.799 1.00 69.06 75 ASP A N 1
ATOM 584 C CA . ASP A 1 75 ? 34.458 20.572 -19.466 1.00 69.06 75 ASP A CA 1
ATOM 585 C C . ASP A 1 75 ? 34.028 19.114 -19.714 1.00 69.06 75 ASP A C 1
ATOM 587 O O . ASP A 1 75 ? 33.252 18.808 -20.623 1.00 69.06 75 ASP A O 1
ATOM 591 N N . ALA A 1 76 ? 34.638 18.189 -18.969 1.00 81.19 76 ALA A N 1
ATOM 592 C CA . ALA A 1 76 ? 34.431 16.753 -19.155 1.00 81.19 76 ALA A CA 1
ATOM 593 C C . ALA A 1 76 ? 33.334 16.156 -18.257 1.00 81.19 76 ALA A C 1
ATOM 595 O O . ALA A 1 76 ? 32.871 15.055 -18.533 1.00 81.19 76 ALA A O 1
ATOM 596 N N . ASN A 1 77 ? 32.915 16.841 -17.189 1.00 86.38 77 ASN A N 1
ATOM 597 C CA . ASN A 1 77 ? 31.907 16.300 -16.275 1.00 86.38 77 ASN A CA 1
ATOM 598 C C . ASN A 1 77 ? 30.513 16.277 -16.926 1.00 86.38 77 ASN A C 1
ATOM 600 O O . ASN A 1 77 ? 30.164 17.187 -17.674 1.00 86.38 77 ASN A O 1
ATOM 604 N N . ASN A 1 78 ? 29.701 15.265 -16.615 1.00 89.56 78 ASN A N 1
ATOM 605 C CA . ASN A 1 78 ? 28.383 15.033 -17.224 1.00 89.56 78 ASN A CA 1
ATOM 606 C C . ASN A 1 78 ? 28.445 14.870 -18.751 1.00 89.56 78 ASN A C 1
ATOM 608 O O . ASN A 1 78 ? 27.618 15.406 -19.496 1.00 89.56 78 ASN A O 1
ATOM 612 N N . ARG A 1 79 ? 29.456 14.135 -19.217 1.00 93.06 79 ARG A N 1
ATOM 613 C CA . ARG A 1 79 ? 29.666 13.806 -20.629 1.00 93.06 79 ARG A CA 1
ATOM 614 C C . ARG A 1 79 ? 29.718 12.297 -20.801 1.00 93.06 79 ARG A C 1
ATOM 616 O O . ARG A 1 79 ? 30.221 11.584 -19.939 1.00 93.06 79 ARG A O 1
ATOM 623 N N . PHE A 1 80 ? 29.263 11.820 -21.948 1.00 95.69 80 PHE A N 1
ATOM 624 C CA . PHE A 1 80 ? 29.315 10.413 -22.313 1.00 95.69 80 PHE A CA 1
ATOM 625 C C . PHE A 1 80 ? 30.110 10.224 -23.601 1.00 95.69 80 PHE A C 1
ATOM 627 O O . PHE A 1 80 ? 29.925 10.978 -24.558 1.00 95.69 80 PHE A O 1
ATOM 634 N N . LEU A 1 81 ? 30.974 9.213 -23.621 1.00 96.19 81 LEU A N 1
ATOM 635 C CA . LEU A 1 81 ? 31.759 8.799 -24.780 1.00 96.19 81 LEU A CA 1
ATOM 636 C C . LEU A 1 81 ? 31.344 7.385 -25.174 1.00 96.19 81 LEU A C 1
ATOM 638 O O . LEU A 1 81 ? 31.448 6.465 -24.369 1.00 96.19 81 LEU A O 1
ATOM 642 N N . LEU A 1 82 ? 30.898 7.197 -26.410 1.00 96.81 82 LEU A N 1
ATOM 643 C CA . LEU A 1 82 ? 30.584 5.886 -26.961 1.00 96.81 82 LEU A CA 1
ATOM 644 C C . LEU A 1 82 ? 31.689 5.465 -27.917 1.00 96.81 82 LEU A C 1
ATOM 646 O O . LEU A 1 82 ? 31.981 6.185 -28.866 1.00 96.81 82 LEU A O 1
ATOM 650 N N . TYR A 1 83 ? 32.256 4.285 -27.708 1.00 96.31 83 TYR A N 1
ATOM 651 C CA . TYR A 1 83 ? 33.251 3.681 -28.585 1.00 96.31 83 TYR A CA 1
ATOM 652 C C . TYR A 1 83 ? 32.683 2.424 -29.240 1.00 96.31 83 TYR A C 1
ATOM 654 O O . TYR A 1 83 ? 31.943 1.670 -28.603 1.00 96.31 83 TYR A O 1
ATOM 662 N N . HIS A 1 84 ? 33.079 2.176 -30.486 1.00 95.31 84 HIS A N 1
ATOM 663 C CA . HIS A 1 84 ? 32.906 0.888 -31.148 1.00 95.31 84 HIS A CA 1
ATOM 664 C C . HIS A 1 84 ? 34.222 0.100 -31.084 1.00 95.31 84 HIS A C 1
ATOM 666 O O . HIS A 1 84 ? 35.317 0.669 -31.080 1.00 95.31 84 HIS A O 1
ATOM 672 N N . ARG A 1 85 ? 34.128 -1.225 -30.973 1.00 93.06 85 ARG A N 1
ATOM 673 C CA . ARG A 1 85 ? 35.288 -2.098 -30.793 1.00 93.06 85 ARG A CA 1
ATOM 674 C C . ARG A 1 85 ? 36.239 -1.972 -31.983 1.00 93.06 85 ARG A C 1
ATOM 676 O O . ARG A 1 85 ? 35.850 -2.182 -33.127 1.00 93.06 85 ARG A O 1
ATOM 683 N N . GLY A 1 86 ? 37.503 -1.682 -31.680 1.00 89.44 86 GLY A N 1
ATOM 684 C CA . GLY A 1 86 ? 38.554 -1.442 -32.674 1.00 89.44 86 GLY A CA 1
ATOM 685 C C . GLY A 1 86 ? 38.845 0.039 -32.921 1.00 89.44 86 GLY A C 1
ATOM 686 O O . GLY A 1 86 ? 39.936 0.357 -33.391 1.00 89.44 86 GLY A O 1
ATOM 687 N N . ASP A 1 87 ? 37.944 0.941 -32.525 1.00 91.25 87 ASP A N 1
ATOM 688 C CA . ASP A 1 87 ? 38.152 2.377 -32.685 1.00 91.25 87 ASP A CA 1
ATOM 689 C C . ASP A 1 87 ? 38.930 2.968 -31.503 1.00 91.25 87 ASP A C 1
ATOM 691 O O . ASP A 1 87 ? 38.706 2.641 -30.335 1.00 91.25 87 ASP A O 1
ATOM 695 N N . SER A 1 88 ? 39.854 3.879 -31.813 1.00 88.06 88 SER A N 1
ATOM 696 C CA . SER A 1 88 ? 40.659 4.611 -30.817 1.00 88.06 88 SER A CA 1
ATOM 697 C C . SER A 1 88 ? 40.054 5.961 -30.410 1.00 88.06 88 SER A C 1
ATOM 699 O O . SER A 1 88 ? 40.563 6.633 -29.510 1.00 88.06 88 SER A O 1
ATOM 701 N N . THR A 1 89 ? 38.968 6.355 -31.072 1.00 92.19 89 THR A N 1
ATOM 702 C CA . THR A 1 89 ? 38.204 7.580 -30.830 1.00 92.19 89 THR A CA 1
ATOM 703 C C . THR A 1 89 ? 36.730 7.235 -30.661 1.00 92.19 89 THR A C 1
ATOM 705 O O . THR A 1 89 ? 36.266 6.276 -31.279 1.00 92.19 89 THR A O 1
ATOM 708 N N . PRO A 1 90 ? 35.980 8.003 -29.859 1.00 94.12 90 PRO A N 1
ATOM 709 C CA . PRO A 1 90 ? 34.559 7.758 -29.674 1.00 94.12 90 PRO A CA 1
ATOM 710 C C . PRO A 1 90 ? 33.795 7.947 -30.993 1.00 94.12 90 PRO A C 1
ATOM 712 O O . PRO A 1 90 ? 33.986 8.943 -31.692 1.00 94.12 90 PRO A O 1
ATOM 715 N N . VAL A 1 91 ? 32.898 7.012 -31.309 1.00 95.12 91 VAL A N 1
ATOM 716 C CA . VAL A 1 91 ? 31.945 7.120 -32.427 1.00 95.12 91 VAL A CA 1
ATOM 717 C C . VAL A 1 91 ? 30.868 8.166 -32.150 1.00 95.12 91 VAL A C 1
ATOM 719 O O . VAL A 1 91 ? 30.301 8.744 -33.075 1.00 95.12 91 VAL A O 1
ATOM 722 N N . TRP A 1 92 ? 30.597 8.438 -30.872 1.00 95.25 92 TRP A N 1
ATOM 723 C CA . TRP A 1 92 ? 29.704 9.506 -30.452 1.00 95.25 92 TRP A CA 1
ATOM 724 C C . TRP A 1 92 ? 30.104 10.067 -29.091 1.00 95.25 92 TRP A C 1
ATOM 726 O O . TRP A 1 92 ? 30.538 9.338 -28.201 1.00 95.25 92 TRP A O 1
ATOM 736 N N . THR A 1 93 ? 29.901 11.370 -28.928 1.00 95.38 93 THR A N 1
ATOM 737 C CA . THR A 1 93 ? 30.134 12.094 -27.682 1.00 95.38 93 THR A CA 1
ATOM 738 C C . THR A 1 93 ? 28.902 12.932 -27.368 1.00 95.38 93 THR A C 1
ATOM 740 O O . THR A 1 93 ? 28.431 13.677 -28.231 1.00 95.38 93 THR A O 1
ATOM 743 N N . SER A 1 94 ? 28.395 12.851 -26.139 1.00 94.50 94 SER A N 1
ATOM 744 C CA . SER A 1 94 ? 27.223 13.626 -25.727 1.00 94.50 94 SER A CA 1
ATOM 745 C C . SER A 1 94 ? 27.502 15.135 -25.687 1.00 94.50 94 SER A C 1
ATOM 747 O O . SER A 1 94 ? 28.648 15.549 -25.466 1.00 94.50 94 SER A O 1
ATOM 749 N N . PRO A 1 95 ? 26.471 15.988 -25.838 1.00 90.31 95 PRO A N 1
ATOM 750 C CA . PRO A 1 95 ? 26.591 17.398 -25.484 1.00 90.31 95 PRO A CA 1
ATOM 751 C C . PRO A 1 95 ? 26.866 17.573 -23.979 1.00 90.31 95 PRO A C 1
ATOM 753 O O . PRO A 1 95 ? 26.704 16.643 -23.184 1.00 90.31 95 PRO A O 1
ATOM 756 N N . SER A 1 96 ? 27.302 18.777 -23.595 1.00 85.38 96 SER A N 1
ATOM 757 C CA . SER A 1 96 ? 27.441 19.168 -22.184 1.00 85.38 96 SER A CA 1
ATOM 758 C C . SER A 1 96 ? 26.069 19.158 -21.503 1.00 85.38 96 SER A C 1
ATOM 760 O O . SER A 1 96 ? 25.110 19.701 -22.054 1.00 85.38 96 SER A O 1
ATOM 762 N N . GLY A 1 97 ? 25.964 18.507 -20.340 1.00 83.25 97 GLY A N 1
ATOM 763 C CA . GLY A 1 97 ? 24.718 18.428 -19.570 1.00 83.25 97 GLY A CA 1
ATOM 764 C C . GLY A 1 97 ? 23.637 17.521 -20.172 1.00 83.25 97 GLY A C 1
ATOM 765 O O . GLY A 1 97 ? 22.460 17.703 -19.857 1.00 83.25 97 GLY A O 1
ATOM 766 N N . ALA A 1 98 ? 24.014 16.569 -21.034 1.00 88.00 98 ALA A N 1
ATOM 767 C CA . ALA A 1 98 ? 23.081 15.611 -21.626 1.00 88.00 98 ALA A CA 1
ATOM 768 C C . ALA A 1 98 ? 22.308 14.832 -20.551 1.00 88.00 98 ALA A C 1
ATOM 770 O O . ALA A 1 98 ? 22.879 14.380 -19.553 1.00 88.00 98 ALA A O 1
ATOM 771 N N . ARG A 1 99 ? 21.003 14.644 -20.765 1.00 90.62 99 ARG A N 1
ATOM 772 C CA . ARG A 1 99 ? 20.166 13.860 -19.846 1.00 90.62 99 ARG A CA 1
ATOM 773 C C . ARG A 1 99 ? 20.390 12.367 -20.053 1.00 90.62 99 ARG A C 1
ATOM 775 O O . ARG A 1 99 ? 20.695 11.916 -21.154 1.00 90.62 99 ARG A O 1
ATOM 782 N N . TRP A 1 100 ? 20.136 11.585 -19.006 1.00 93.50 100 TRP A N 1
ATOM 783 C CA . TRP A 1 100 ? 20.204 10.123 -19.070 1.00 93.50 100 TRP A CA 1
ATOM 784 C C . TRP A 1 100 ? 19.396 9.535 -20.240 1.00 93.50 100 TRP A C 1
ATOM 786 O O . TRP A 1 100 ? 19.922 8.703 -20.974 1.00 93.50 100 TRP A O 1
ATOM 796 N N . SER A 1 101 ? 18.165 10.013 -20.461 1.00 91.50 101 SER A N 1
ATOM 797 C CA . SER A 1 101 ? 17.298 9.533 -21.547 1.00 91.50 101 SER A CA 1
ATOM 798 C C . SER A 1 101 ? 17.880 9.819 -22.932 1.00 91.50 101 SER A C 1
ATOM 800 O O . SER A 1 101 ? 17.834 8.965 -23.804 1.00 91.50 101 SER A O 1
ATOM 802 N N . GLU A 1 102 ? 18.500 10.985 -23.127 1.00 92.75 102 GLU A N 1
ATOM 803 C CA . GLU A 1 102 ? 19.125 11.354 -24.405 1.00 92.75 102 GLU A CA 1
ATOM 804 C C . GLU A 1 102 ? 20.334 10.462 -24.714 1.00 92.75 102 GLU A C 1
ATOM 806 O O . GLU A 1 102 ? 20.532 10.041 -25.854 1.00 92.75 102 GLU A O 1
ATOM 811 N N . ILE A 1 103 ? 21.137 10.154 -23.688 1.00 95.00 103 ILE A N 1
ATOM 812 C CA . ILE A 1 103 ? 22.272 9.233 -23.809 1.00 95.00 103 ILE A CA 1
ATOM 813 C C . ILE A 1 103 ? 21.766 7.820 -24.103 1.00 95.00 103 ILE A C 1
ATOM 815 O O . ILE A 1 103 ? 22.288 7.167 -25.003 1.00 95.00 103 ILE A O 1
ATOM 819 N N . GLN A 1 104 ? 20.744 7.356 -23.380 1.00 94.56 104 GLN A N 1
ATOM 820 C CA . GLN A 1 104 ? 20.145 6.045 -23.605 1.00 94.56 104 GLN A CA 1
ATOM 821 C C . GLN A 1 104 ? 19.619 5.908 -25.033 1.00 94.56 104 GLN A C 1
ATOM 823 O O . GLN A 1 104 ? 19.956 4.928 -25.692 1.00 94.56 104 GLN A O 1
ATOM 828 N N . ASP A 1 105 ? 18.825 6.866 -25.509 1.00 92.56 105 ASP A N 1
ATOM 829 C CA . ASP A 1 105 ? 18.229 6.819 -26.845 1.00 92.56 105 ASP A CA 1
ATOM 830 C C . ASP A 1 105 ? 19.317 6.748 -27.920 1.00 92.56 105 ASP A C 1
ATOM 832 O O . ASP A 1 105 ? 19.237 5.926 -28.832 1.00 92.56 105 ASP A O 1
ATOM 836 N N . LYS A 1 106 ? 20.390 7.538 -27.774 1.00 93.00 106 LYS A N 1
ATOM 837 C CA . LYS A 1 106 ? 21.530 7.506 -28.699 1.00 93.00 106 LYS A CA 1
ATOM 838 C C . LYS A 1 106 ? 22.301 6.195 -28.639 1.00 93.00 106 LYS A C 1
ATOM 840 O O . LYS A 1 106 ? 22.638 5.640 -29.679 1.00 93.00 106 LYS A O 1
ATOM 845 N N . VAL A 1 107 ? 22.571 5.670 -27.449 1.00 92.50 107 VAL A N 1
ATOM 846 C CA . VAL A 1 107 ? 23.220 4.363 -27.299 1.00 92.50 107 VAL A CA 1
ATOM 847 C C . VAL A 1 107 ? 22.370 3.268 -27.940 1.00 92.50 107 VAL A C 1
ATOM 849 O O . VAL A 1 107 ? 22.895 2.467 -28.710 1.00 92.50 107 VAL A O 1
ATOM 852 N N . MET A 1 108 ? 21.062 3.265 -27.681 1.00 91.25 108 MET A N 1
ATOM 853 C CA . MET A 1 108 ? 20.130 2.328 -28.297 1.00 91.25 108 MET A CA 1
ATOM 854 C C . MET A 1 108 ? 20.120 2.481 -29.811 1.00 91.25 108 MET A C 1
ATOM 856 O O . MET A 1 108 ? 20.143 1.467 -30.495 1.00 91.25 108 MET A O 1
ATOM 860 N N . GLU A 1 109 ? 20.170 3.698 -30.353 1.00 89.69 109 GLU A N 1
ATOM 861 C CA . GLU A 1 109 ? 20.304 3.927 -31.793 1.00 89.69 109 GLU A CA 1
ATOM 862 C C . GLU A 1 109 ? 21.536 3.195 -32.353 1.00 89.69 109 GLU A C 1
ATOM 864 O O . GLU A 1 109 ? 21.397 2.404 -33.276 1.00 89.69 109 GLU A O 1
ATOM 869 N N . PHE A 1 110 ? 22.724 3.342 -31.761 1.00 88.62 110 PHE A N 1
ATOM 870 C CA . PHE A 1 110 ? 23.933 2.652 -32.244 1.00 88.62 110 PHE A CA 1
ATOM 871 C C . PHE A 1 110 ? 23.887 1.130 -32.068 1.00 88.62 110 PHE A C 1
ATOM 873 O O . PHE A 1 110 ? 24.276 0.390 -32.978 1.00 88.62 110 PHE A O 1
ATOM 880 N N . VAL A 1 111 ? 23.408 0.670 -30.911 1.00 85.25 111 VAL A N 1
ATOM 881 C CA . VAL A 1 111 ? 23.334 -0.753 -30.552 1.00 85.25 111 VAL A CA 1
ATOM 882 C C . VAL A 1 111 ? 22.274 -1.479 -31.390 1.00 85.25 111 VAL A C 1
ATOM 884 O O . VAL A 1 111 ? 22.482 -2.637 -31.751 1.00 85.25 111 VAL A O 1
ATOM 887 N N . THR A 1 112 ? 21.175 -0.803 -31.749 1.00 81.25 112 THR A N 1
ATOM 888 C CA . THR A 1 112 ? 20.072 -1.366 -32.548 1.00 81.25 112 THR A CA 1
ATOM 889 C C . THR A 1 112 ? 20.219 -1.132 -34.049 1.00 81.25 112 THR A C 1
ATOM 891 O O . THR A 1 112 ? 19.911 -2.043 -34.804 1.00 81.25 112 THR A O 1
ATOM 894 N N . HIS A 1 113 ? 20.742 0.004 -34.530 1.00 64.69 113 HIS A N 1
ATOM 895 C CA . HIS A 1 113 ? 20.874 0.267 -35.974 1.00 64.69 113 HIS A CA 1
ATOM 896 C C . HIS A 1 113 ? 22.006 -0.507 -36.662 1.00 64.69 113 HIS A C 1
ATOM 898 O O . HIS A 1 113 ? 22.020 -0.581 -37.891 1.00 64.69 113 HIS A O 1
ATOM 904 N N . HIS A 1 114 ? 22.889 -1.177 -35.915 1.00 52.97 114 HIS A N 1
ATOM 905 C CA . HIS A 1 114 ? 23.723 -2.249 -36.482 1.00 52.97 114 HIS A CA 1
ATOM 906 C C . HIS A 1 114 ? 22.937 -3.556 -36.728 1.00 52.97 114 HIS A C 1
ATOM 908 O O . HIS A 1 114 ? 23.477 -4.509 -37.287 1.00 52.97 114 HIS A O 1
ATOM 914 N N . ALA A 1 115 ? 21.641 -3.579 -36.403 1.00 43.75 115 ALA A N 1
ATOM 915 C CA . ALA A 1 115 ? 20.650 -4.550 -36.844 1.00 43.75 115 ALA A CA 1
ATOM 916 C C . ALA A 1 115 ? 19.521 -3.823 -37.610 1.00 43.75 115 ALA A C 1
ATOM 918 O O . ALA A 1 115 ? 18.518 -3.455 -37.024 1.00 43.75 115 ALA A O 1
ATOM 919 N N . ALA A 1 116 ? 19.728 -3.615 -38.919 1.00 30.05 116 ALA A N 1
ATOM 920 C CA . ALA A 1 116 ? 18.775 -3.244 -39.989 1.00 30.05 116 ALA A CA 1
ATOM 921 C C . ALA A 1 116 ? 17.584 -2.281 -39.678 1.00 30.05 116 ALA A C 1
ATOM 923 O O . ALA A 1 116 ? 16.753 -2.542 -38.814 1.00 30.05 116 ALA A O 1
ATOM 924 N N .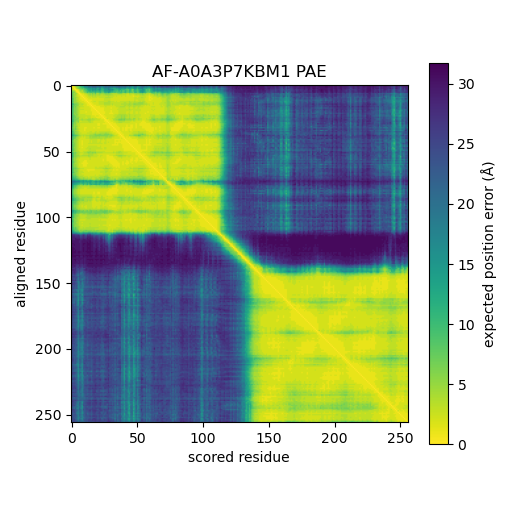 PRO A 1 117 ? 17.364 -1.220 -40.484 1.00 34.66 117 PRO A N 1
ATOM 925 C CA . PRO A 1 117 ? 16.307 -0.243 -40.219 1.00 34.66 117 PRO A CA 1
ATOM 926 C C . PRO A 1 117 ? 14.921 -0.726 -40.692 1.00 34.66 117 PRO A C 1
ATOM 928 O O . PRO A 1 117 ? 14.814 -1.283 -41.791 1.00 34.66 117 PRO A O 1
ATOM 931 N N . PRO A 1 118 ? 13.823 -0.419 -39.975 1.00 33.62 118 PRO A N 1
ATOM 932 C CA . PRO A 1 118 ? 12.493 -0.430 -40.560 1.00 33.62 118 PRO A CA 1
ATOM 933 C C . PRO A 1 118 ? 12.155 0.924 -41.208 1.00 33.62 118 PRO A C 1
ATOM 935 O O . PRO A 1 118 ? 12.559 1.999 -40.765 1.00 33.62 118 PRO A O 1
ATOM 938 N N . LYS A 1 119 ? 11.414 0.826 -42.315 1.00 32.62 119 LYS A N 1
ATOM 939 C CA . LYS A 1 119 ? 10.987 1.898 -43.219 1.00 32.62 119 LYS A CA 1
ATOM 940 C C . LYS A 1 119 ? 9.744 2.641 -42.701 1.00 32.62 119 LYS A C 1
ATOM 942 O O . LYS A 1 119 ? 8.795 2.015 -42.254 1.00 32.62 119 LYS A O 1
ATOM 947 N N . SER A 1 120 ? 9.772 3.963 -42.876 1.00 32.38 120 SER A N 1
ATOM 948 C CA . SER A 1 120 ? 8.690 4.914 -43.212 1.00 32.38 120 SER A CA 1
ATOM 949 C C . SER A 1 120 ? 7.235 4.716 -42.725 1.00 32.38 120 SER A C 1
ATOM 951 O O . SER A 1 120 ? 6.513 3.873 -43.245 1.00 32.38 120 SER A O 1
ATOM 953 N N . ALA A 1 121 ? 6.804 5.736 -41.968 1.00 37.91 121 ALA A N 1
ATOM 954 C CA . ALA A 1 121 ? 5.606 6.581 -42.131 1.00 37.91 121 ALA A CA 1
ATOM 955 C C . ALA A 1 121 ? 4.200 6.032 -41.805 1.00 37.91 121 ALA A C 1
ATOM 957 O O . ALA A 1 121 ? 3.638 5.243 -42.554 1.00 37.91 121 ALA A O 1
ATOM 958 N N . GLU A 1 122 ? 3.549 6.664 -40.820 1.00 31.64 122 GLU A N 1
ATOM 959 C CA . GLU A 1 122 ? 2.086 6.728 -40.711 1.00 31.64 122 GLU A CA 1
ATOM 960 C C . GLU A 1 122 ? 1.605 8.182 -40.817 1.00 31.64 122 GLU A C 1
ATOM 962 O O . GLU A 1 122 ? 2.082 9.083 -40.125 1.00 31.64 122 GLU A O 1
ATOM 967 N N . LYS A 1 123 ? 0.663 8.411 -41.740 1.00 35.00 123 LYS A N 1
ATOM 968 C CA . LYS A 1 123 ? -0.090 9.658 -41.895 1.00 35.00 123 LYS A CA 1
ATOM 969 C C . LYS A 1 123 ? -1.355 9.579 -41.043 1.00 35.00 123 LYS A C 1
ATOM 971 O O . LYS A 1 123 ? -2.105 8.616 -41.142 1.00 35.00 123 LYS A O 1
ATOM 976 N N . SER A 1 124 ? -1.600 10.638 -40.280 1.00 29.89 124 SER A N 1
ATOM 977 C CA . SER A 1 124 ? -2.844 10.899 -39.554 1.00 29.89 124 SER A CA 1
ATOM 978 C C . SER A 1 124 ? -4.028 11.068 -40.517 1.00 29.89 124 SER A C 1
ATOM 980 O O . SER A 1 124 ? -3.967 11.881 -41.444 1.00 29.89 124 SER A O 1
ATOM 982 N N . THR A 1 125 ? -5.100 10.302 -40.298 1.00 32.62 125 THR A N 1
ATOM 983 C CA . THR A 1 125 ? -6.414 10.488 -40.930 1.00 32.62 125 THR A CA 1
ATOM 984 C C . THR A 1 125 ? -7.371 11.224 -39.997 1.00 32.62 125 THR A C 1
ATOM 986 O O . THR A 1 125 ? -7.401 10.986 -38.791 1.00 32.62 125 THR A O 1
ATOM 989 N N . ALA A 1 126 ? -8.139 12.133 -40.597 1.00 38.91 126 ALA A N 1
ATOM 990 C CA . ALA A 1 126 ? -9.056 13.071 -39.965 1.00 38.91 126 ALA A CA 1
ATOM 991 C C . ALA A 1 126 ? -10.255 12.410 -39.256 1.00 38.91 126 ALA A C 1
ATOM 993 O O . ALA A 1 126 ? -10.699 11.327 -39.625 1.00 38.91 126 ALA A O 1
ATOM 994 N N . VAL A 1 127 ? -10.780 13.119 -38.254 1.00 42.53 127 VAL A N 1
ATOM 995 C CA . VAL A 1 127 ? -11.923 12.742 -37.410 1.00 42.53 127 VAL A CA 1
ATOM 996 C C . VAL A 1 127 ? -13.245 13.017 -38.136 1.00 42.53 127 VAL A C 1
ATOM 998 O O . VAL A 1 127 ? -13.469 14.133 -38.605 1.00 42.53 127 VAL A O 1
ATOM 1001 N N . GLU A 1 128 ? -14.124 12.015 -38.186 1.00 44.41 128 GLU A N 1
ATOM 1002 C CA . GLU A 1 128 ? -15.503 12.115 -38.688 1.00 44.41 128 GLU A CA 1
ATOM 1003 C C . GLU A 1 128 ? -16.497 12.429 -37.533 1.00 44.41 128 GLU A C 1
ATOM 1005 O O . GLU A 1 128 ? -16.220 12.059 -36.386 1.00 44.41 128 GLU A O 1
ATOM 1010 N N . PRO A 1 129 ? -17.621 13.146 -37.772 1.00 49.59 129 PRO A N 1
ATOM 1011 C CA . PRO A 1 129 ? -18.473 13.705 -36.713 1.00 49.59 129 PRO A CA 1
ATOM 1012 C C . PRO A 1 129 ? -19.202 12.677 -35.829 1.00 49.59 129 PRO A C 1
ATOM 1014 O O . PRO A 1 129 ? -19.660 11.634 -36.289 1.00 49.59 129 PRO A O 1
ATOM 1017 N N . GLN A 1 130 ? -19.361 13.028 -34.547 1.00 49.38 130 GLN A N 1
ATOM 1018 C CA . GLN A 1 130 ? -19.975 12.215 -33.489 1.00 49.38 130 GLN A CA 1
ATOM 1019 C C . GLN A 1 130 ? -21.434 11.812 -33.771 1.00 49.38 130 GLN A C 1
ATOM 1021 O O . GLN A 1 130 ? -22.298 12.655 -34.010 1.00 49.38 130 GLN A O 1
ATOM 1026 N N . ALA A 1 131 ? -21.701 10.508 -33.641 1.00 50.00 131 ALA A N 1
ATOM 1027 C CA . ALA A 1 131 ? -23.037 9.919 -33.595 1.00 50.00 131 ALA A CA 1
ATOM 1028 C C . ALA A 1 131 ? -23.815 10.351 -32.326 1.00 50.00 131 ALA A C 1
ATOM 1030 O O . ALA A 1 131 ? -23.195 10.614 -31.290 1.00 50.00 131 ALA A O 1
ATOM 1031 N N . PRO A 1 132 ? -25.162 10.412 -32.376 1.00 58.09 132 PRO A N 1
ATOM 1032 C CA . PRO A 1 132 ? -25.984 10.809 -31.235 1.00 58.09 132 PRO A CA 1
ATOM 1033 C C . PRO A 1 132 ? -25.877 9.804 -30.077 1.00 58.09 132 PRO A C 1
ATOM 1035 O O . PRO A 1 132 ? -25.675 8.608 -30.288 1.00 58.09 132 PRO A O 1
ATOM 1038 N N . ALA A 1 133 ? -26.006 10.313 -28.847 1.00 53.62 133 ALA A N 1
ATOM 1039 C CA . ALA A 1 133 ? -25.768 9.554 -27.624 1.00 53.62 133 ALA A CA 1
ATOM 1040 C C . ALA A 1 133 ? -26.675 8.308 -27.525 1.00 53.62 133 ALA A C 1
ATOM 1042 O O . ALA A 1 133 ? -27.894 8.431 -27.675 1.00 53.62 133 ALA A O 1
ATOM 1043 N N . PRO A 1 134 ? -26.112 7.119 -27.244 1.00 53.69 134 PRO A N 1
ATOM 1044 C CA . PRO A 1 134 ? -26.901 5.913 -27.069 1.00 53.69 134 PRO A CA 1
ATOM 1045 C C . PRO A 1 134 ? -27.730 6.022 -25.785 1.00 53.69 134 PRO A C 1
ATOM 1047 O O . PRO A 1 134 ? -27.188 6.198 -24.693 1.00 53.69 134 PRO A O 1
ATOM 1050 N N . THR A 1 135 ? -29.049 5.873 -25.898 1.00 61.78 135 THR A N 1
ATOM 1051 C CA . THR A 1 135 ? -29.921 5.586 -24.753 1.00 61.78 135 THR A CA 1
ATOM 1052 C C . THR A 1 135 ? -29.705 4.136 -24.340 1.00 61.78 135 THR A C 1
ATOM 1054 O O . THR A 1 135 ? -30.468 3.250 -24.715 1.00 61.78 135 THR A O 1
ATOM 1057 N N . ALA A 1 136 ? -28.606 3.880 -23.632 1.00 62.88 136 ALA A N 1
ATOM 1058 C CA . ALA A 1 136 ? -28.392 2.606 -22.968 1.00 62.88 136 ALA A CA 1
ATOM 1059 C C . ALA A 1 136 ? -29.386 2.494 -21.806 1.00 62.88 136 ALA A C 1
ATOM 1061 O O . ALA A 1 136 ? -29.468 3.397 -20.971 1.00 62.88 136 ALA A O 1
ATOM 1062 N N . GLU A 1 137 ? -30.138 1.397 -21.748 1.00 63.56 137 GLU A N 1
ATOM 1063 C CA . GLU A 1 137 ? -30.841 1.001 -20.530 1.00 63.56 137 GLU A CA 1
ATOM 1064 C C . GLU A 1 137 ? -29.786 0.844 -19.429 1.00 63.56 137 GLU A C 1
ATOM 1066 O O . GLU A 1 137 ? -28.957 -0.066 -19.463 1.00 63.56 137 GLU A O 1
ATOM 1071 N N . ILE A 1 138 ? -29.737 1.804 -18.502 1.00 63.66 138 ILE A N 1
ATOM 1072 C CA . ILE A 1 138 ? -28.758 1.793 -17.418 1.00 63.66 138 ILE A CA 1
ATOM 1073 C C . ILE A 1 138 ? -29.179 0.691 -16.453 1.00 63.66 138 ILE A C 1
ATOM 1075 O O . ILE A 1 138 ? -30.205 0.804 -15.781 1.00 63.66 138 ILE A O 1
ATOM 1079 N N . ASP A 1 139 ? -28.374 -0.365 -16.368 1.00 72.38 139 ASP A N 1
ATOM 1080 C CA . ASP A 1 139 ? -28.541 -1.376 -15.335 1.00 72.38 139 ASP A CA 1
ATOM 1081 C C . ASP A 1 139 ? -28.326 -0.729 -13.962 1.00 72.38 139 ASP A C 1
ATOM 1083 O O . ASP A 1 139 ? -27.214 -0.349 -13.581 1.00 72.38 139 ASP A O 1
ATOM 1087 N N . MET A 1 140 ? -29.423 -0.564 -13.224 1.00 77.25 140 MET A N 1
ATOM 1088 C CA . MET A 1 140 ? -29.408 0.046 -11.900 1.00 77.25 140 MET A CA 1
ATOM 1089 C C . MET A 1 140 ? -28.892 -0.915 -10.823 1.00 77.25 140 MET A C 1
ATOM 1091 O O . MET A 1 140 ? -28.677 -0.487 -9.687 1.00 77.25 140 MET A O 1
ATOM 1095 N N . SER A 1 141 ? -28.675 -2.201 -11.137 1.00 76.44 141 SER A N 1
ATOM 1096 C CA . SER A 1 141 ? -28.132 -3.157 -10.170 1.00 76.44 141 SER A CA 1
ATOM 1097 C C . SER A 1 141 ? -26.732 -2.766 -9.700 1.00 76.44 141 SER A C 1
ATOM 1099 O O . SER A 1 141 ? -26.391 -3.048 -8.556 1.00 76.44 141 SER A O 1
ATOM 1101 N N . GLN A 1 142 ? -25.958 -2.062 -10.533 1.00 69.81 142 GLN A N 1
ATOM 1102 C CA . GLN A 1 142 ? -24.618 -1.581 -10.184 1.00 69.81 142 GLN A CA 1
ATOM 1103 C C . GLN A 1 142 ? -24.610 -0.560 -9.032 1.00 69.81 142 GLN A C 1
ATOM 1105 O O . GLN A 1 142 ? -23.575 -0.363 -8.404 1.00 69.81 142 GLN A O 1
ATOM 1110 N N . TYR A 1 143 ? -25.748 0.087 -8.751 1.00 76.81 143 TYR A N 1
ATOM 1111 C CA . TYR A 1 143 ? -25.893 1.062 -7.662 1.00 76.81 143 TYR A CA 1
ATOM 1112 C C . TYR A 1 143 ? -26.422 0.439 -6.366 1.00 76.81 143 TYR A C 1
ATOM 1114 O O . TYR A 1 143 ? -26.647 1.148 -5.384 1.00 76.81 143 TYR A O 1
ATOM 1122 N N . LYS A 1 144 ? -26.661 -0.877 -6.346 1.00 85.88 144 LYS A N 1
ATOM 1123 C CA . LYS A 1 144 ? -27.068 -1.575 -5.128 1.00 85.88 144 LYS A CA 1
ATOM 1124 C C . LYS A 1 144 ? -25.868 -1.718 -4.199 1.00 85.88 144 LYS A C 1
ATOM 1126 O O . LYS A 1 144 ? -24.786 -2.123 -4.613 1.00 85.88 144 LYS A O 1
ATOM 1131 N N . VAL A 1 145 ? -26.091 -1.404 -2.929 1.00 90.12 145 VAL A N 1
ATOM 1132 C CA . VAL A 1 145 ? -25.114 -1.638 -1.867 1.00 90.12 145 VAL A CA 1
ATOM 1133 C C . VAL A 1 145 ? -25.280 -3.065 -1.367 1.00 90.12 145 VAL A C 1
ATOM 1135 O O . VAL A 1 145 ? -26.350 -3.441 -0.884 1.00 90.12 145 VAL A O 1
ATOM 1138 N N . GLU A 1 146 ? -24.217 -3.854 -1.473 1.00 92.88 146 GLU A N 1
ATOM 1139 C CA . GLU A 1 146 ? -24.228 -5.254 -1.067 1.00 92.88 146 GLU A CA 1
ATOM 1140 C C . GLU A 1 146 ? -23.770 -5.408 0.383 1.00 92.88 146 GLU A C 1
ATOM 1142 O O . GLU A 1 146 ? -22.680 -4.990 0.777 1.00 92.88 146 GLU A O 1
ATOM 1147 N N . LEU A 1 147 ? -24.590 -6.078 1.196 1.00 93.00 147 LEU A N 1
ATOM 1148 C CA . LEU A 1 147 ? -24.255 -6.332 2.599 1.00 93.00 147 LEU A CA 1
ATOM 1149 C C . LEU A 1 147 ? -22.996 -7.204 2.740 1.00 93.00 147 LEU A C 1
ATOM 1151 O O . LEU A 1 147 ? -22.286 -7.086 3.737 1.00 93.00 147 LEU A O 1
ATOM 1155 N N . ALA A 1 148 ? -22.723 -8.078 1.767 1.00 94.19 148 ALA A N 1
ATOM 1156 C CA . ALA A 1 148 ? -21.496 -8.871 1.730 1.00 94.19 148 ALA A CA 1
ATOM 1157 C C . ALA A 1 148 ? -20.251 -7.971 1.678 1.00 94.19 148 ALA A C 1
ATOM 1159 O O . ALA A 1 148 ? -19.332 -8.178 2.467 1.00 94.19 148 ALA A O 1
ATOM 1160 N N . ASP A 1 149 ? -20.277 -6.918 0.854 1.00 95.25 149 ASP A N 1
ATOM 1161 C CA . ASP A 1 149 ? -19.176 -5.958 0.755 1.00 95.25 149 ASP A CA 1
ATOM 1162 C C . ASP A 1 149 ? -18.986 -5.208 2.079 1.00 95.25 149 ASP A C 1
ATOM 1164 O O . ASP A 1 149 ? -17.872 -5.157 2.587 1.00 95.25 149 ASP A O 1
ATOM 1168 N N . ILE A 1 150 ? -20.064 -4.727 2.712 1.00 95.50 150 ILE A N 1
ATOM 1169 C CA . ILE A 1 150 ? -19.981 -4.049 4.023 1.00 95.50 150 ILE A CA 1
ATOM 1170 C C . ILE A 1 150 ? -19.384 -4.977 5.096 1.00 95.50 150 ILE A C 1
ATOM 1172 O O . ILE A 1 150 ? -18.518 -4.571 5.873 1.00 95.50 150 ILE A O 1
ATOM 1176 N N . LYS A 1 151 ? -19.830 -6.240 5.155 1.00 96.38 151 LYS A N 1
ATOM 1177 C CA . LYS A 1 151 ? -19.311 -7.237 6.109 1.00 96.38 151 LYS A CA 1
ATOM 1178 C C . LYS A 1 151 ? -17.826 -7.513 5.887 1.00 96.38 151 LYS A C 1
ATOM 1180 O O . LYS A 1 151 ? -17.068 -7.553 6.857 1.00 96.38 151 LYS A O 1
ATOM 1185 N N . SER A 1 152 ? -17.431 -7.690 4.632 1.00 97.25 152 SER A N 1
ATOM 1186 C CA . SER A 1 152 ? -16.045 -7.891 4.218 1.00 97.25 152 SER A CA 1
ATOM 1187 C C . SER A 1 152 ? -15.175 -6.683 4.559 1.00 97.25 152 SER A C 1
ATOM 1189 O O . SER A 1 152 ? -14.105 -6.861 5.133 1.00 97.25 152 SER A O 1
ATOM 1191 N N . THR A 1 153 ? -15.650 -5.458 4.319 1.00 97.25 153 THR A N 1
ATOM 1192 C CA . THR A 1 153 ? -14.947 -4.224 4.700 1.00 97.25 153 THR A CA 1
ATOM 1193 C C . THR A 1 153 ? -14.702 -4.156 6.201 1.00 97.25 153 THR A C 1
ATOM 1195 O O . THR A 1 153 ? -13.564 -3.962 6.623 1.00 97.25 153 THR A O 1
ATOM 1198 N N . ILE A 1 154 ? -15.746 -4.347 7.018 1.00 96.75 154 ILE A N 1
ATOM 1199 C CA . ILE A 1 154 ? -15.622 -4.295 8.483 1.00 96.75 154 ILE A CA 1
ATOM 1200 C C . ILE A 1 154 ? -14.671 -5.392 8.973 1.00 96.75 154 ILE A C 1
ATOM 1202 O O . ILE A 1 154 ? -13.828 -5.135 9.829 1.00 96.75 154 ILE A O 1
ATOM 1206 N N . SER A 1 155 ? -14.767 -6.601 8.414 1.00 97.38 155 SER A N 1
ATOM 1207 C CA . SER A 1 155 ? -13.841 -7.689 8.738 1.00 97.38 155 SER A CA 1
ATOM 1208 C C . SER A 1 155 ? -12.391 -7.318 8.407 1.00 97.38 155 SER A C 1
ATOM 1210 O O . SER A 1 155 ? -11.515 -7.405 9.265 1.00 97.38 155 SER A O 1
ATOM 1212 N N . TYR A 1 156 ? -12.138 -6.812 7.199 1.00 97.56 156 TYR A N 1
ATOM 1213 C CA . TYR A 1 156 ? -10.807 -6.401 6.759 1.00 97.56 156 TYR A CA 1
ATOM 1214 C C . TYR A 1 156 ? -10.231 -5.278 7.641 1.00 97.56 156 TYR A C 1
ATOM 1216 O O . TYR A 1 156 ? -9.083 -5.359 8.077 1.00 97.56 156 TYR A O 1
ATOM 1224 N N . MET A 1 157 ? -11.032 -4.265 7.989 1.00 96.19 157 MET A N 1
ATOM 1225 C CA . MET A 1 157 ? -10.613 -3.189 8.897 1.00 96.19 157 MET A CA 1
ATOM 1226 C C . MET A 1 157 ? -10.160 -3.731 10.257 1.00 96.19 157 MET A C 1
ATOM 1228 O O . MET A 1 157 ? -9.077 -3.392 10.733 1.00 96.19 157 MET A O 1
ATOM 1232 N N . LEU A 1 158 ? -10.985 -4.583 10.875 1.00 96.62 158 LEU A N 1
ATOM 1233 C CA . LEU A 1 158 ? -10.769 -5.056 12.243 1.00 96.62 158 LEU A CA 1
ATOM 1234 C C . LEU A 1 158 ? -9.655 -6.106 12.345 1.00 96.62 158 LEU A C 1
ATOM 1236 O O . LEU A 1 158 ? -8.846 -6.034 13.269 1.00 96.62 158 LEU A O 1
ATOM 1240 N N . PHE A 1 159 ? -9.604 -7.065 11.417 1.00 97.00 159 PHE A N 1
ATOM 1241 C CA . PHE A 1 159 ? -8.674 -8.197 11.481 1.00 97.00 159 PHE A CA 1
ATOM 1242 C C . PHE A 1 159 ? -7.362 -7.973 10.726 1.00 97.00 159 PHE A C 1
ATOM 1244 O O . PHE A 1 159 ? -6.404 -8.697 10.981 1.00 97.00 159 PHE A O 1
ATOM 1251 N N . GLN A 1 160 ? -7.305 -7.024 9.786 1.00 94.94 160 GLN A N 1
ATOM 1252 C CA . GLN A 1 160 ? -6.127 -6.831 8.933 1.00 94.94 160 GLN A CA 1
ATOM 1253 C C . GLN A 1 160 ? -5.555 -5.425 9.083 1.00 94.94 160 GLN A C 1
ATOM 1255 O O . GLN A 1 160 ? -4.394 -5.300 9.440 1.00 94.94 160 GLN A O 1
ATOM 1260 N N . GLU A 1 161 ? -6.331 -4.360 8.881 1.00 95.25 161 GLU A N 1
ATOM 1261 C CA . GLU A 1 161 ? -5.759 -3.002 8.888 1.00 95.25 161 GLU A CA 1
ATOM 1262 C C . GLU A 1 161 ? -5.318 -2.539 10.276 1.00 95.25 161 GLU A C 1
ATOM 1264 O O . GLU A 1 161 ? -4.163 -2.157 10.456 1.00 95.25 161 GLU A O 1
ATOM 1269 N N . ILE A 1 162 ? -6.203 -2.615 11.273 1.00 93.62 162 ILE A N 1
ATOM 1270 C CA . ILE A 1 162 ? -5.866 -2.218 12.652 1.00 93.62 162 ILE A CA 1
ATOM 1271 C C . ILE A 1 162 ? -4.785 -3.147 13.219 1.00 93.62 162 ILE A C 1
ATOM 1273 O O . ILE A 1 162 ? -3.873 -2.707 13.916 1.00 93.62 162 ILE A O 1
ATOM 1277 N N . ALA A 1 163 ? -4.835 -4.418 12.821 1.00 90.31 163 ALA A N 1
ATOM 1278 C CA . ALA A 1 163 ? -3.878 -5.452 13.181 1.00 90.31 163 ALA A CA 1
ATOM 1279 C C . ALA A 1 163 ? -2.444 -5.230 12.654 1.00 90.31 163 ALA A C 1
ATOM 1281 O O . ALA A 1 163 ? -1.511 -5.888 13.109 1.00 90.31 163 ALA A O 1
ATOM 1282 N N . ARG A 1 164 ? -2.223 -4.317 11.698 1.00 91.81 164 ARG A N 1
ATOM 1283 C CA . ARG A 1 164 ? -0.882 -4.076 11.132 1.00 91.81 164 ARG A CA 1
ATOM 1284 C C . ARG A 1 164 ? 0.045 -3.286 12.050 1.00 91.81 164 ARG A C 1
ATOM 1286 O O . ARG A 1 164 ? 1.257 -3.322 11.841 1.00 91.81 164 ARG A O 1
ATOM 1293 N N . GLN A 1 165 ? -0.497 -2.567 13.030 1.00 89.19 165 GLN A N 1
ATOM 1294 C CA . GLN A 1 165 ? 0.287 -1.740 13.945 1.00 89.19 165 GLN A CA 1
ATOM 1295 C C . GLN A 1 165 ? 0.620 -2.528 15.209 1.00 89.19 165 GLN A C 1
ATOM 1297 O O . GLN A 1 165 ? -0.281 -2.891 15.954 1.00 89.19 165 GLN A O 1
ATOM 1302 N N . GLN A 1 166 ? 1.910 -2.758 15.474 1.00 92.44 166 GLN A N 1
ATOM 1303 C CA . GLN A 1 166 ? 2.366 -3.491 16.668 1.00 92.44 166 GLN A CA 1
ATOM 1304 C C . GLN A 1 166 ? 1.916 -2.813 17.970 1.00 92.44 166 GLN A C 1
ATOM 1306 O O . GLN A 1 166 ? 1.523 -3.477 18.927 1.00 92.44 166 GLN A O 1
ATOM 1311 N N . VAL A 1 167 ? 1.951 -1.480 17.988 1.00 95.94 167 VAL A N 1
ATOM 1312 C CA . VAL A 1 167 ? 1.475 -0.644 19.090 1.00 95.94 167 VAL A CA 1
ATOM 1313 C C . VAL A 1 167 ? 0.663 0.502 18.498 1.00 95.94 167 VAL A C 1
ATOM 1315 O O . VAL A 1 167 ? 1.085 1.127 17.527 1.00 95.94 167 VAL A O 1
ATOM 1318 N N . VAL A 1 168 ? -0.503 0.766 19.082 1.00 95.12 168 VAL A N 1
ATOM 1319 C CA . VAL A 1 168 ? -1.383 1.884 18.735 1.00 95.12 168 VAL A CA 1
ATOM 1320 C C . VAL A 1 168 ? -1.423 2.844 19.922 1.00 95.12 168 VAL A C 1
ATOM 1322 O O . VAL A 1 168 ? -1.935 2.503 20.989 1.00 95.12 168 VAL A O 1
ATOM 1325 N N . ASP A 1 169 ? -0.882 4.044 19.743 1.00 96.50 169 ASP A N 1
ATOM 1326 C CA . ASP A 1 169 ? -0.804 5.095 20.758 1.00 96.50 169 ASP A CA 1
ATOM 1327 C C . ASP A 1 169 ? -1.033 6.491 20.145 1.00 96.50 169 ASP A C 1
ATOM 1329 O O . ASP A 1 169 ? -1.378 6.629 18.964 1.00 96.50 169 ASP A O 1
ATOM 1333 N N . GLY A 1 170 ? -0.940 7.532 20.979 1.00 96.19 170 GLY A N 1
ATOM 1334 C CA . GLY A 1 170 ? -1.000 8.931 20.546 1.00 96.19 170 GLY A CA 1
ATOM 1335 C C . GLY A 1 170 ? -2.234 9.266 19.699 1.00 96.19 170 GLY A C 1
ATOM 1336 O O . GLY A 1 170 ? -3.361 8.879 20.021 1.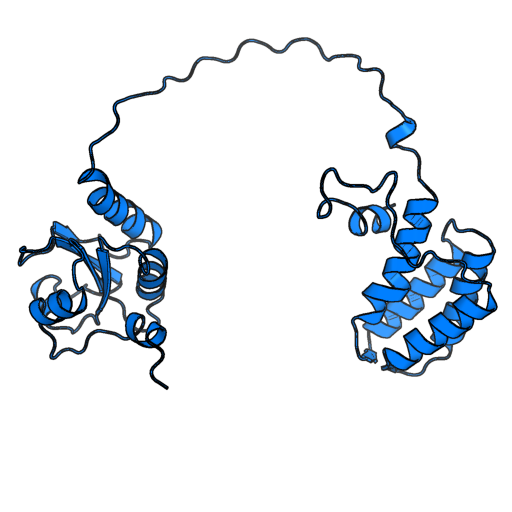00 96.19 170 GLY A O 1
ATOM 1337 N N . GLU A 1 171 ? -2.022 9.992 18.599 1.00 96.44 171 GLU A N 1
ATOM 1338 C CA . GLU A 1 171 ? -3.091 10.367 17.662 1.00 96.44 171 GLU A CA 1
ATOM 1339 C C . GLU A 1 171 ? -3.745 9.152 16.989 1.00 96.44 171 GLU A C 1
ATOM 1341 O O . GLU A 1 171 ? -4.949 9.173 16.730 1.00 96.44 171 GLU A O 1
ATOM 1346 N N . GLY A 1 172 ? -2.990 8.071 16.762 1.00 94.44 172 GLY A N 1
ATOM 1347 C CA . GLY A 1 172 ? -3.513 6.839 16.169 1.00 94.44 172 GLY A CA 1
ATOM 1348 C C . GLY A 1 172 ? -4.583 6.193 17.048 1.00 94.44 172 GLY A C 1
ATOM 1349 O O . GLY A 1 172 ? -5.652 5.825 16.557 1.00 94.44 172 GLY A O 1
ATOM 1350 N N . LEU A 1 173 ? -4.348 6.130 18.363 1.00 96.75 173 LEU A N 1
ATOM 1351 C CA . LEU A 1 173 ? -5.326 5.597 19.315 1.00 96.75 173 LEU A CA 1
ATOM 1352 C C . LEU A 1 173 ? -6.543 6.517 19.479 1.00 96.75 173 LEU A C 1
ATOM 1354 O O . LEU A 1 173 ? -7.671 6.029 19.564 1.00 96.75 173 LEU A O 1
ATOM 1358 N N . VAL A 1 174 ? -6.346 7.839 19.484 1.00 97.75 174 VAL A N 1
ATOM 1359 C CA . VAL A 1 174 ? -7.454 8.816 19.523 1.00 97.75 174 VAL A CA 1
ATOM 1360 C C . VAL A 1 174 ? -8.342 8.683 18.282 1.00 97.75 174 VAL A C 1
ATOM 1362 O O . VAL A 1 174 ? -9.574 8.650 18.393 1.00 97.75 174 VAL A O 1
ATOM 1365 N N . GLY A 1 175 ? -7.722 8.550 17.107 1.00 97.31 175 GLY A N 1
ATOM 1366 C CA . GLY A 1 175 ? -8.409 8.308 15.843 1.00 97.31 175 GLY A CA 1
ATOM 1367 C C . GLY A 1 175 ? -9.188 6.997 15.860 1.00 97.31 175 GLY A C 1
ATOM 1368 O O . GLY A 1 175 ? -10.372 6.988 15.528 1.00 97.31 175 GLY A O 1
ATOM 1369 N N . LEU A 1 176 ? -8.571 5.909 16.333 1.00 97.19 176 LEU A N 1
ATOM 1370 C CA . LEU A 1 176 ? -9.213 4.598 16.422 1.00 97.19 176 LEU A CA 1
ATOM 1371 C C . LEU A 1 176 ? -10.417 4.598 17.379 1.00 97.19 176 LEU A C 1
ATOM 1373 O O . LEU A 1 176 ? -11.477 4.080 17.021 1.00 97.19 176 LEU A O 1
ATOM 1377 N N . LYS A 1 177 ? -10.289 5.227 18.558 1.00 98.06 177 LYS A N 1
ATOM 1378 C CA . LYS A 1 177 ? -11.394 5.407 19.519 1.00 98.06 177 LYS A CA 1
ATOM 1379 C C . LYS A 1 177 ? -12.559 6.178 18.904 1.00 98.06 177 LYS A C 1
ATOM 1381 O O . LYS A 1 177 ? -13.709 5.778 19.060 1.00 98.06 177 LYS A O 1
ATOM 1386 N N . SER A 1 178 ? -12.268 7.257 18.183 1.00 98.25 178 SER A N 1
ATOM 1387 C CA . SER A 1 178 ? -13.296 8.067 17.517 1.00 98.25 178 SER A CA 1
ATOM 1388 C C . SER A 1 178 ? -13.971 7.302 16.376 1.00 98.25 178 SER A C 1
ATOM 1390 O O . SER A 1 178 ? -15.195 7.327 16.237 1.00 98.25 178 SER A O 1
ATOM 1392 N N . TRP A 1 179 ? -13.177 6.584 15.580 1.00 97.12 179 TRP A N 1
ATOM 1393 C CA . TRP A 1 179 ? -13.655 5.786 14.459 1.00 97.12 179 TRP A CA 1
ATOM 1394 C C . TRP A 1 179 ? -14.583 4.662 14.922 1.00 97.12 179 TRP A C 1
ATOM 1396 O O . TRP A 1 179 ? -15.713 4.578 14.441 1.00 97.12 179 TRP A O 1
ATOM 1406 N N . ILE A 1 180 ? -14.168 3.835 15.888 1.00 97.19 180 ILE A N 1
ATOM 1407 C CA . ILE A 1 180 ? -14.992 2.695 16.313 1.00 97.19 180 ILE A CA 1
ATOM 1408 C C . ILE A 1 180 ? -16.284 3.153 16.989 1.00 97.19 180 ILE A C 1
ATOM 1410 O O . ILE A 1 180 ? -17.324 2.523 16.804 1.00 97.19 180 ILE A O 1
ATOM 1414 N N . HIS A 1 181 ? -16.246 4.286 17.694 1.00 98.00 181 HIS A N 1
ATOM 1415 C CA . HIS A 1 181 ? -17.429 4.901 18.280 1.00 98.00 181 HIS A CA 1
ATOM 1416 C C . HIS A 1 181 ? -18.436 5.344 17.208 1.00 98.00 181 HIS A C 1
ATOM 1418 O O . HIS A 1 181 ? -19.643 5.127 17.335 1.00 98.00 181 HIS A O 1
ATOM 1424 N N . ALA A 1 182 ? -17.955 5.932 16.108 1.00 97.25 182 ALA A N 1
ATOM 1425 C CA . ALA A 1 182 ? -18.810 6.303 14.986 1.00 97.25 182 ALA A CA 1
ATOM 1426 C C . ALA A 1 182 ? -19.380 5.063 14.275 1.00 97.25 182 ALA A C 1
ATOM 1428 O O . ALA A 1 182 ? -20.588 4.980 14.038 1.00 97.25 182 ALA A O 1
ATOM 1429 N N . VAL A 1 183 ? -18.536 4.073 13.978 1.00 94.81 183 VAL A N 1
ATOM 1430 C CA . VAL A 1 183 ? -18.944 2.848 13.275 1.00 94.81 183 VAL A CA 1
ATOM 1431 C C . VAL A 1 183 ? -19.924 2.025 14.118 1.00 94.81 183 VAL A C 1
ATOM 1433 O O . VAL A 1 183 ? -20.923 1.544 13.583 1.00 94.81 183 VAL A O 1
ATOM 1436 N N . SER A 1 184 ? -19.732 1.921 15.438 1.00 95.81 184 SER A N 1
ATOM 1437 C CA . SER 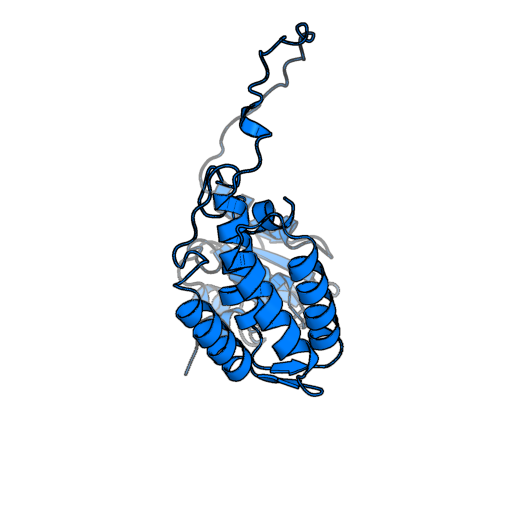A 1 184 ? -20.657 1.203 16.332 1.00 95.81 184 SER A CA 1
ATOM 1438 C C . SER A 1 184 ? -22.067 1.809 16.334 1.00 95.81 184 SER A C 1
ATOM 1440 O O . SER A 1 184 ? -23.064 1.088 16.470 1.00 95.81 184 SER A O 1
ATOM 1442 N N . LYS A 1 185 ? -22.165 3.127 16.126 1.00 94.75 185 LYS A N 1
ATOM 1443 C CA . LYS A 1 185 ? -23.426 3.870 16.125 1.00 94.75 185 LYS A CA 1
ATOM 1444 C C . LYS A 1 185 ? -24.124 3.877 14.767 1.00 94.75 185 LYS A C 1
ATOM 1446 O O . LYS A 1 185 ? -25.346 3.708 14.727 1.00 94.75 185 LYS A O 1
ATOM 1451 N N . TYR A 1 186 ? -23.374 4.073 13.683 1.00 94.69 186 TYR A N 1
ATOM 1452 C CA . TYR A 1 186 ? -23.942 4.417 12.375 1.00 94.69 186 TYR A CA 1
ATOM 1453 C C . TYR A 1 186 ? -23.796 3.337 11.299 1.00 94.69 186 TYR A C 1
ATOM 1455 O O . TYR A 1 186 ? -24.506 3.413 10.300 1.00 94.69 186 TYR A O 1
ATOM 1463 N N . ALA A 1 187 ? -22.929 2.331 11.473 1.00 89.88 187 ALA A N 1
ATOM 1464 C CA . ALA A 1 187 ? -22.696 1.349 10.418 1.00 89.88 187 ALA A CA 1
ATOM 1465 C C . ALA A 1 187 ? -23.975 0.555 10.071 1.00 89.88 187 ALA A C 1
ATOM 1467 O O . ALA A 1 187 ? -24.626 0.003 10.973 1.00 89.88 187 ALA A O 1
ATOM 1468 N N . PRO A 1 188 ? -24.322 0.433 8.775 1.00 86.25 188 PRO A N 1
ATOM 1469 C CA . PRO A 1 188 ? -25.461 -0.355 8.318 1.00 86.25 188 PRO A CA 1
ATOM 1470 C C . PRO A 1 188 ? -25.119 -1.853 8.352 1.00 86.25 188 PRO A C 1
ATOM 1472 O O . PRO A 1 188 ? -24.854 -2.484 7.333 1.00 86.25 188 PRO A O 1
ATOM 1475 N N . ALA A 1 189 ? -25.101 -2.435 9.553 1.00 87.31 189 ALA A N 1
ATOM 1476 C CA . ALA A 1 189 ? -24.737 -3.831 9.777 1.00 87.31 189 ALA A CA 1
ATOM 1477 C C . ALA A 1 189 ? -25.833 -4.626 10.506 1.00 87.31 189 ALA A C 1
ATOM 1479 O O . ALA A 1 189 ? -26.725 -4.076 11.157 1.00 87.31 189 ALA A O 1
ATOM 1480 N N . THR A 1 190 ? -25.744 -5.956 10.422 1.00 89.94 190 THR A N 1
ATOM 1481 C CA . THR A 1 190 ? -26.648 -6.867 11.144 1.00 89.94 190 THR A CA 1
ATOM 1482 C C . THR A 1 190 ? -26.501 -6.728 12.663 1.00 89.94 190 THR A C 1
ATOM 1484 O O . THR A 1 190 ? -25.452 -6.316 13.162 1.00 89.94 190 THR A O 1
ATOM 1487 N N . THR A 1 191 ? -27.530 -7.112 13.424 1.00 91.94 191 THR A N 1
ATOM 1488 C CA . THR A 1 191 ? -27.531 -7.007 14.894 1.00 91.94 191 THR A CA 1
ATOM 1489 C C . THR A 1 191 ? -26.305 -7.642 15.566 1.00 91.94 191 THR A C 1
ATOM 1491 O O . THR A 1 191 ? -25.730 -6.985 16.436 1.00 91.94 191 THR A O 1
ATOM 1494 N N . PRO A 1 192 ? -25.841 -8.852 15.188 1.00 92.81 192 PRO A N 1
ATOM 1495 C CA . PRO A 1 192 ? -24.629 -9.432 15.770 1.00 92.81 192 PRO A CA 1
ATOM 1496 C C . PRO A 1 192 ? -23.368 -8.593 15.519 1.00 92.81 192 PRO A C 1
ATOM 1498 O O . PRO A 1 192 ? -22.581 -8.381 16.436 1.00 92.81 192 PRO A O 1
ATOM 1501 N N . ILE A 1 193 ? -23.212 -8.038 14.314 1.00 95.19 193 ILE A N 1
ATOM 1502 C CA . ILE A 1 193 ? -22.066 -7.181 13.968 1.00 95.19 193 ILE A CA 1
ATOM 1503 C C . I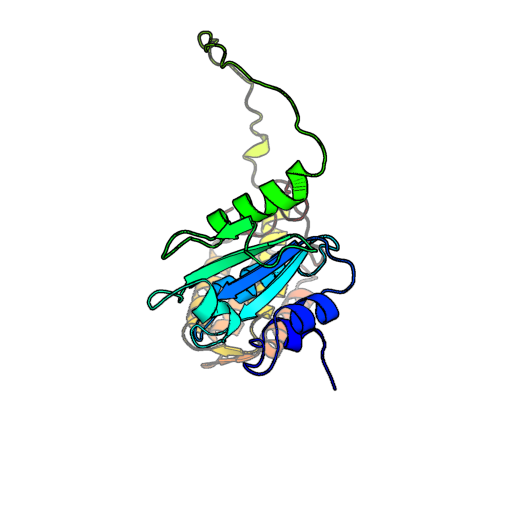LE A 1 193 ? -22.124 -5.867 14.750 1.00 95.19 193 ILE A C 1
ATOM 1505 O O . ILE A 1 193 ? -21.119 -5.434 15.305 1.00 95.19 193 ILE A O 1
ATOM 1509 N N . ARG A 1 194 ? -23.308 -5.257 14.873 1.00 94.94 194 ARG A N 1
ATOM 1510 C CA . ARG A 1 194 ? -23.486 -4.043 15.686 1.00 94.94 194 ARG A CA 1
ATOM 1511 C C . ARG A 1 194 ? -23.144 -4.287 17.157 1.00 94.94 194 ARG A C 1
ATOM 1513 O O . ARG A 1 194 ? -22.517 -3.439 17.781 1.00 94.94 194 ARG A O 1
ATOM 1520 N N . ARG A 1 195 ? -23.500 -5.456 17.705 1.00 96.19 195 ARG A N 1
ATOM 1521 C CA . ARG A 1 195 ? -23.106 -5.858 19.068 1.00 96.19 195 ARG A CA 1
ATOM 1522 C C . ARG A 1 195 ? -21.597 -6.048 19.203 1.00 96.19 195 ARG A C 1
ATOM 1524 O O . ARG A 1 195 ? -21.050 -5.635 20.221 1.00 96.19 195 ARG A O 1
ATOM 1531 N N . LEU A 1 196 ? -20.940 -6.636 18.200 1.00 98.19 196 LEU A N 1
ATOM 1532 C CA . LEU A 1 196 ? -19.482 -6.769 18.169 1.00 98.19 196 LEU A CA 1
ATOM 1533 C C . LEU A 1 196 ? -18.821 -5.391 18.216 1.00 98.19 196 LEU A C 1
ATOM 1535 O O . LEU A 1 196 ? -18.029 -5.130 19.115 1.00 98.19 196 LEU A O 1
ATOM 1539 N N . LEU A 1 197 ? -19.206 -4.492 17.305 1.00 98.00 197 LEU A N 1
ATOM 1540 C CA . LEU A 1 197 ? -18.662 -3.134 17.226 1.00 98.00 197 LEU A CA 1
ATOM 1541 C C . LEU A 1 197 ? -18.892 -2.349 18.521 1.00 98.00 197 LEU A C 1
ATOM 1543 O O . LEU A 1 197 ? -17.989 -1.670 18.991 1.00 98.00 197 LEU A O 1
ATOM 1547 N N . TYR A 1 198 ? -20.071 -2.483 19.129 1.00 98.06 198 TYR A N 1
ATOM 1548 C CA . TYR A 1 198 ? -20.380 -1.852 20.411 1.00 98.06 198 TYR A CA 1
ATOM 1549 C C . TYR A 1 198 ? -19.509 -2.381 21.560 1.00 98.06 198 TYR A C 1
ATOM 1551 O O . TYR A 1 198 ? -18.970 -1.594 22.331 1.00 98.06 198 TYR A O 1
ATOM 1559 N N . ARG A 1 199 ? -19.330 -3.705 21.677 1.00 98.50 199 ARG A N 1
ATOM 1560 C CA . ARG A 1 199 ? -18.468 -4.300 22.716 1.00 98.50 199 ARG A CA 1
ATOM 1561 C C . ARG A 1 199 ? -17.003 -3.907 22.534 1.00 98.50 199 ARG A C 1
ATOM 1563 O O . ARG A 1 199 ? -16.324 -3.642 23.523 1.00 98.50 199 ARG A O 1
ATOM 1570 N N . MET A 1 200 ? -16.537 -3.852 21.287 1.00 98.38 200 MET A N 1
ATOM 1571 C CA . MET A 1 200 ? -15.193 -3.379 20.963 1.00 98.38 200 MET A CA 1
ATOM 1572 C C . MET A 1 200 ? -15.028 -1.890 21.281 1.00 98.38 200 MET A C 1
ATOM 1574 O O . MET A 1 200 ? -14.022 -1.529 21.880 1.00 98.38 200 MET A O 1
ATOM 1578 N N . ASP A 1 201 ? -16.018 -1.045 20.967 1.00 98.44 201 ASP A N 1
ATOM 1579 C CA . ASP A 1 201 ? -16.022 0.377 21.338 1.00 98.44 201 ASP A CA 1
ATOM 1580 C C . ASP A 1 201 ? -15.923 0.543 22.859 1.00 98.44 201 ASP A C 1
ATOM 1582 O O . ASP A 1 201 ? -14.980 1.158 23.346 1.00 98.44 201 ASP A O 1
ATOM 1586 N N . GLN A 1 202 ? -16.812 -0.093 23.630 1.00 98.31 202 GLN A N 1
ATOM 1587 C CA . GLN A 1 202 ? -16.784 -0.016 25.096 1.00 98.31 202 GLN A CA 1
ATOM 1588 C C . GLN A 1 202 ? -15.431 -0.423 25.688 1.00 98.31 202 GLN A C 1
ATOM 1590 O O . GLN A 1 202 ? -14.920 0.244 26.588 1.00 98.31 202 GLN A O 1
ATOM 1595 N N . TRP A 1 203 ? -14.852 -1.514 25.187 1.00 98.31 203 TRP A N 1
ATOM 1596 C CA . TRP A 1 203 ? -13.540 -1.967 25.630 1.00 98.31 203 TRP A CA 1
ATOM 1597 C C . TRP A 1 203 ? -12.428 -0.986 25.243 1.00 98.31 203 TRP A C 1
ATOM 1599 O O . TRP A 1 203 ? -11.573 -0.683 26.078 1.00 98.31 203 TRP A O 1
ATOM 1609 N N . LEU A 1 204 ? -12.453 -0.464 24.012 1.00 97.75 204 LEU A N 1
ATOM 1610 C CA . LEU A 1 204 ? -11.426 0.441 23.509 1.00 97.75 204 LEU A CA 1
ATOM 1611 C C . LEU A 1 204 ? -11.462 1.792 24.232 1.00 97.75 204 LEU A C 1
ATOM 1613 O O . LEU A 1 204 ? -10.406 2.333 24.558 1.00 97.75 204 LEU A O 1
ATOM 1617 N N . GLN A 1 205 ? -12.648 2.322 24.558 1.00 97.81 205 GLN A N 1
ATOM 1618 C CA . GLN A 1 205 ? -12.761 3.564 25.332 1.00 97.81 205 GLN A CA 1
ATOM 1619 C C . GLN A 1 205 ? -12.062 3.453 26.695 1.00 97.81 205 GLN A C 1
ATOM 1621 O O . GLN A 1 205 ? -11.428 4.415 27.131 1.00 97.81 205 GLN A O 1
ATOM 1626 N N . GLY A 1 206 ? -12.109 2.269 27.317 1.00 96.38 206 GLY A N 1
ATOM 1627 C CA . GLY A 1 206 ? -11.444 1.973 28.587 1.00 96.38 206 GLY A CA 1
ATOM 1628 C C . GLY A 1 206 ? -9.933 1.727 28.503 1.00 96.38 206 GLY A C 1
ATOM 1629 O O . GLY A 1 206 ? -9.296 1.623 29.549 1.00 96.38 206 GLY A O 1
ATOM 1630 N N . GLN A 1 207 ? -9.344 1.634 27.304 1.00 96.44 207 GLN A N 1
ATOM 1631 C CA . GLN A 1 207 ? -7.895 1.455 27.156 1.00 96.44 207 GLN A CA 1
ATOM 1632 C C . GLN A 1 207 ? -7.122 2.712 27.565 1.00 96.44 207 GLN A C 1
ATOM 1634 O O . GLN A 1 207 ? -7.604 3.837 27.394 1.00 96.44 207 GLN A O 1
ATOM 1639 N N . GLY A 1 208 ? -5.905 2.499 28.072 1.00 94.94 208 GLY A N 1
ATOM 1640 C CA . GLY A 1 208 ? -4.967 3.550 28.463 1.00 94.94 208 GLY A CA 1
ATOM 1641 C C . GLY A 1 208 ? -4.412 4.360 27.276 1.00 94.94 208 GLY A C 1
ATOM 1642 O O . GLY A 1 208 ? -5.043 4.432 26.221 1.00 94.94 208 GLY A O 1
ATOM 1643 N N . PRO A 1 209 ? -3.244 5.009 27.431 1.00 95.38 209 PRO A N 1
ATOM 1644 C CA . PRO A 1 209 ? -2.649 5.840 26.378 1.00 95.38 209 PRO A CA 1
ATOM 1645 C C . PRO A 1 209 ? -2.053 5.040 25.207 1.00 95.38 209 PRO A C 1
ATOM 1647 O O . PRO A 1 209 ? -1.756 5.625 24.168 1.00 95.38 209 PRO A O 1
ATOM 1650 N N . SER A 1 210 ? -1.876 3.728 25.368 1.00 96.19 210 SER A N 1
ATOM 1651 C CA . SER A 1 210 ? -1.373 2.816 24.344 1.00 96.19 210 SER A CA 1
ATOM 1652 C C . SER A 1 210 ? -2.048 1.449 24.455 1.00 96.19 210 SER A C 1
ATOM 1654 O O . SER A 1 210 ? -2.594 1.092 25.502 1.00 96.19 210 SER A O 1
ATOM 1656 N N . MET A 1 211 ? -2.017 0.696 23.358 1.00 96.19 211 MET A N 1
ATOM 1657 C CA . MET A 1 211 ? -2.565 -0.654 23.239 1.00 96.19 211 MET A CA 1
ATOM 1658 C C . MET A 1 211 ? -1.712 -1.456 22.254 1.00 96.19 211 MET A C 1
ATOM 1660 O O . MET A 1 211 ? -1.305 -0.921 21.221 1.00 96.19 211 MET A O 1
ATOM 1664 N N . THR A 1 212 ? -1.446 -2.728 22.550 1.00 96.31 212 THR A N 1
ATOM 1665 C CA . THR A 1 212 ? -0.709 -3.607 21.628 1.00 96.31 212 THR A CA 1
ATOM 1666 C C . THR A 1 212 ? -1.633 -4.266 20.604 1.00 96.31 212 THR A C 1
ATOM 1668 O O . THR A 1 212 ? -2.846 -4.391 20.807 1.00 96.31 212 THR A O 1
ATOM 1671 N N . TYR A 1 213 ? -1.053 -4.726 19.498 1.00 93.38 213 TYR A N 1
ATOM 1672 C CA . TYR A 1 213 ? -1.740 -5.580 18.532 1.00 93.38 213 TYR A CA 1
ATOM 1673 C C . TYR A 1 213 ? -2.314 -6.851 19.182 1.00 93.38 213 TYR A C 1
ATOM 1675 O O . TYR A 1 213 ? -3.427 -7.275 18.852 1.00 93.38 213 TYR A O 1
ATOM 1683 N N . GLU A 1 214 ? -1.575 -7.459 20.111 1.00 96.00 214 GLU A N 1
ATOM 1684 C CA . GLU A 1 214 ? -1.995 -8.666 20.817 1.00 96.00 214 GLU A CA 1
ATOM 1685 C C . GLU A 1 214 ? -3.239 -8.407 21.671 1.00 96.00 214 GLU A C 1
ATOM 1687 O O . GLU A 1 214 ? -4.169 -9.218 21.646 1.00 96.00 214 GLU A O 1
ATOM 1692 N N . ASP A 1 215 ? -3.295 -7.268 22.372 1.00 96.38 215 ASP A N 1
ATOM 1693 C CA . ASP A 1 215 ? -4.464 -6.860 23.161 1.00 96.38 215 ASP A CA 1
ATOM 1694 C C . ASP A 1 215 ? -5.703 -6.703 22.272 1.00 96.38 215 ASP A C 1
ATOM 1696 O O . ASP A 1 215 ? -6.772 -7.240 22.582 1.00 96.38 215 ASP A O 1
ATOM 1700 N N . TRP A 1 216 ? -5.544 -6.008 21.139 1.00 97.38 216 TRP A N 1
ATOM 1701 C CA . TRP A 1 216 ? -6.601 -5.817 20.146 1.00 97.38 216 TRP A CA 1
ATOM 1702 C C . TRP A 1 216 ? -7.125 -7.144 19.606 1.00 97.38 216 TRP A C 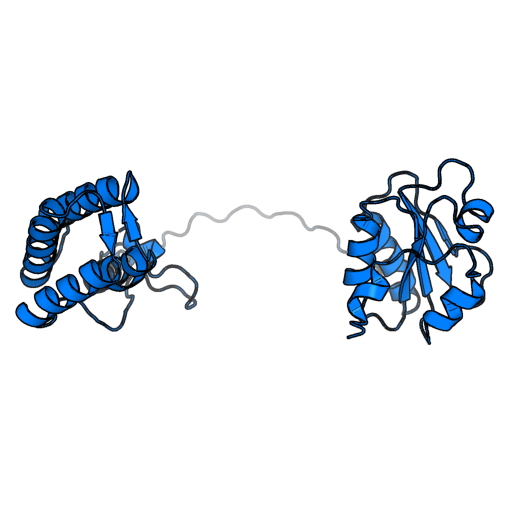1
ATOM 1704 O O . TRP A 1 216 ? -8.325 -7.415 19.668 1.00 97.38 216 TRP A O 1
ATOM 1714 N N . THR A 1 217 ? -6.225 -7.985 19.100 1.00 97.06 217 THR A N 1
ATOM 1715 C CA . THR A 1 217 ? -6.590 -9.239 18.436 1.00 97.06 217 THR A CA 1
ATOM 1716 C C . THR A 1 217 ? -7.224 -10.199 19.417 1.00 97.06 217 THR A C 1
ATOM 1718 O O . THR A 1 217 ? -8.286 -10.744 19.135 1.00 97.06 217 THR A O 1
ATOM 1721 N N . LYS A 1 218 ? -6.642 -10.351 20.610 1.00 97.94 218 LYS A N 1
ATOM 1722 C CA . LYS A 1 218 ? -7.215 -11.196 21.656 1.00 97.94 218 LYS A CA 1
ATOM 1723 C C . LYS A 1 218 ? -8.631 -10.752 22.009 1.00 97.94 218 LYS A C 1
ATOM 1725 O O . LYS A 1 218 ? -9.516 -11.600 22.111 1.00 97.94 218 LYS A O 1
ATOM 1730 N N . LYS A 1 219 ? -8.864 -9.442 22.168 1.00 98.25 219 LYS A N 1
ATOM 1731 C CA . LYS A 1 219 ? -10.202 -8.950 22.495 1.00 98.25 219 LYS A CA 1
ATOM 1732 C C . LYS A 1 219 ? -11.187 -9.131 21.344 1.00 98.25 219 LYS A C 1
ATOM 1734 O O . LYS A 1 219 ? -12.323 -9.541 21.579 1.00 98.25 219 LYS A O 1
ATOM 1739 N N . LEU A 1 220 ? -10.767 -8.827 20.119 1.00 98.19 220 LEU A N 1
ATOM 1740 C CA . LEU A 1 220 ? -11.599 -8.988 18.934 1.00 98.19 220 LEU A CA 1
ATOM 1741 C C . LEU A 1 220 ? -12.021 -10.449 18.754 1.00 98.19 220 LEU A C 1
ATOM 1743 O O . LEU A 1 220 ? -13.199 -10.706 18.521 1.00 98.19 220 LEU A O 1
ATOM 1747 N N . GLU A 1 221 ? -11.093 -11.390 18.924 1.00 98.19 221 GLU A N 1
ATOM 1748 C CA . GLU A 1 221 ? -11.347 -12.833 18.864 1.00 98.19 221 GLU A CA 1
ATOM 1749 C C . GLU A 1 221 ? -12.313 -13.314 19.950 1.00 98.19 221 GLU A C 1
ATOM 1751 O O . GLU A 1 221 ? -13.259 -14.047 19.653 1.00 98.19 221 GLU A O 1
ATOM 1756 N N . GLU A 1 222 ? -12.122 -12.862 21.194 1.00 98.50 222 GLU A N 1
ATOM 1757 C CA . GLU A 1 222 ? -13.030 -13.136 22.316 1.00 98.50 222 GLU A CA 1
ATOM 1758 C C . GLU A 1 222 ? -14.459 -12.683 21.974 1.00 98.50 222 GLU A C 1
ATOM 1760 O O . GLU A 1 222 ? -15.398 -13.477 21.995 1.00 98.50 222 GLU A O 1
ATOM 1765 N N . VAL A 1 223 ? -14.627 -11.420 21.569 1.00 98.50 223 VAL A N 1
ATOM 1766 C CA . VAL A 1 223 ? -15.946 -10.848 21.256 1.00 98.50 223 VAL A CA 1
ATOM 1767 C C . VAL A 1 223 ? -16.568 -11.488 20.011 1.00 98.50 223 VAL A C 1
ATOM 1769 O O . VAL A 1 223 ? -17.785 -11.687 19.966 1.00 98.50 223 VAL A O 1
ATOM 1772 N N . HIS A 1 224 ? -15.766 -11.785 18.986 1.00 98.06 224 HIS A N 1
ATOM 1773 C CA . HIS A 1 224 ? -16.225 -12.415 17.745 1.00 98.06 224 HIS A CA 1
ATOM 1774 C C . HIS A 1 224 ? -16.727 -13.836 18.007 1.00 98.06 224 HIS A C 1
ATOM 1776 O O . HIS A 1 224 ? -17.836 -14.165 17.578 1.00 98.06 224 HIS A O 1
ATOM 1782 N N . THR A 1 225 ? -15.988 -14.620 18.793 1.00 98.12 225 THR A N 1
ATOM 1783 C CA . THR A 1 225 ? -16.367 -15.984 19.185 1.00 98.12 225 THR A CA 1
ATOM 1784 C C . THR A 1 225 ? -17.618 -15.988 20.064 1.00 98.12 225 THR A C 1
ATOM 1786 O O . THR A 1 225 ? -18.574 -16.705 19.763 1.00 98.12 225 THR A O 1
ATOM 1789 N N . ASP A 1 226 ? -17.673 -15.127 21.085 1.00 98.06 226 ASP A N 1
ATOM 1790 C CA . ASP A 1 226 ? -18.818 -14.999 22.002 1.00 98.06 226 ASP A CA 1
ATOM 1791 C C . ASP A 1 226 ? -20.137 -14.665 21.289 1.00 98.06 226 ASP A C 1
ATOM 1793 O O . ASP A 1 226 ? -21.226 -14.973 21.778 1.00 98.06 226 ASP A O 1
ATOM 1797 N N . LEU A 1 227 ? -20.053 -13.992 20.139 1.00 96.69 227 LEU A N 1
ATOM 1798 C CA . LEU A 1 227 ? -21.201 -13.593 19.326 1.00 96.69 227 LEU A CA 1
ATOM 1799 C C . LEU A 1 227 ? -21.487 -14.550 18.160 1.00 96.69 227 LEU A C 1
ATOM 1801 O O . LEU A 1 227 ? -22.327 -14.232 17.316 1.00 96.69 227 LEU A O 1
ATOM 1805 N N . GLY A 1 228 ? -20.827 -15.711 18.111 1.00 96.38 228 GLY A N 1
ATOM 1806 C CA . GLY A 1 228 ? -21.057 -16.731 17.088 1.00 96.38 228 GLY A CA 1
ATOM 1807 C C . GLY A 1 228 ? -20.463 -16.381 15.723 1.00 96.38 228 GLY A C 1
ATOM 1808 O O . GLY A 1 228 ? -21.060 -16.707 14.701 1.00 96.38 228 GLY A O 1
ATOM 1809 N N . ASN A 1 229 ? -19.306 -15.717 15.697 1.00 96.81 229 ASN A N 1
ATOM 1810 C CA . ASN A 1 229 ? -18.549 -15.358 14.493 1.00 96.81 229 ASN A CA 1
ATOM 1811 C C . ASN A 1 229 ? -19.332 -14.487 13.484 1.00 96.81 229 ASN A C 1
ATOM 1813 O O . ASN A 1 229 ? -19.528 -14.878 12.333 1.00 96.81 229 ASN A O 1
ATOM 1817 N N . PRO A 1 230 ? -19.787 -13.280 13.873 1.00 95.44 230 PRO A N 1
ATOM 1818 C CA . PRO A 1 230 ? -20.701 -12.475 13.057 1.00 95.44 230 PRO A CA 1
ATOM 1819 C C . PRO A 1 230 ? -20.080 -11.844 11.796 1.00 95.44 230 PRO A C 1
ATOM 1821 O O . PRO A 1 230 ? -20.816 -11.370 10.927 1.00 95.44 230 PRO A O 1
ATOM 1824 N N . LEU A 1 231 ? -18.748 -11.799 11.704 1.00 96.94 231 LEU A N 1
ATOM 1825 C CA . LEU A 1 231 ? -17.996 -11.287 10.550 1.00 96.94 231 LEU A CA 1
ATOM 1826 C C . LEU A 1 231 ? -17.330 -12.436 9.778 1.00 96.94 231 LEU A C 1
ATOM 1828 O O . LEU A 1 231 ? -16.837 -13.365 10.423 1.00 96.94 231 LEU A O 1
ATOM 1832 N N . PRO A 1 232 ? -17.271 -12.367 8.435 1.00 96.19 232 PRO A N 1
ATOM 1833 C CA . PRO A 1 232 ? -16.647 -13.406 7.624 1.00 96.19 232 PRO A CA 1
ATOM 1834 C C . PRO A 1 232 ? -15.123 -13.417 7.811 1.00 96.19 232 PRO A C 1
ATOM 1836 O O . PRO A 1 232 ? -14.502 -12.359 7.914 1.00 96.19 232 PRO A O 1
ATOM 1839 N N . ARG A 1 233 ? -14.514 -14.609 7.847 1.00 93.69 233 ARG A N 1
ATOM 1840 C CA . ARG A 1 233 ? -13.046 -14.777 7.859 1.00 93.69 233 ARG A CA 1
ATOM 1841 C C . ARG A 1 233 ? -12.454 -14.678 6.462 1.00 93.69 233 ARG A C 1
ATOM 1843 O O . ARG A 1 233 ? -11.407 -14.069 6.274 1.00 93.69 233 ARG A O 1
ATOM 1850 N N . GLU A 1 234 ? -13.149 -15.266 5.500 1.00 94.62 234 GLU A N 1
ATOM 1851 C CA . GLU A 1 234 ? -12.814 -15.164 4.088 1.00 94.62 234 GLU A CA 1
ATOM 1852 C C . GLU A 1 234 ? -13.500 -13.933 3.504 1.00 94.62 234 GLU A C 1
ATOM 1854 O O . GLU A 1 234 ? -14.700 -13.725 3.673 1.00 94.62 234 GLU A O 1
ATOM 1859 N N . ILE A 1 235 ? -12.706 -13.078 2.870 1.00 95.44 235 ILE A N 1
ATOM 1860 C CA . ILE A 1 235 ? -13.176 -11.816 2.313 1.00 95.44 235 ILE A CA 1
ATOM 1861 C C . ILE A 1 235 ? -13.773 -12.081 0.936 1.00 95.44 235 ILE A C 1
ATOM 1863 O O . ILE A 1 235 ? -13.079 -12.532 0.025 1.00 95.44 235 ILE A O 1
ATOM 1867 N N . GLU A 1 236 ? -15.043 -11.735 0.774 1.00 92.88 236 GLU A N 1
ATOM 1868 C CA . GLU A 1 236 ? -15.756 -11.845 -0.494 1.00 92.88 236 GLU A CA 1
ATOM 1869 C C . GLU A 1 236 ? -16.260 -10.476 -0.941 1.00 92.88 236 GLU A C 1
ATOM 1871 O O . GLU A 1 236 ? -16.795 -9.706 -0.140 1.00 92.88 236 GLU A O 1
ATOM 1876 N N . TRP A 1 237 ? -16.101 -10.188 -2.233 1.00 95.00 237 TRP A N 1
ATOM 1877 C CA . TRP A 1 237 ? -16.586 -8.959 -2.853 1.00 95.00 237 TRP A CA 1
ATOM 1878 C C . TRP A 1 237 ? -17.643 -9.284 -3.908 1.00 95.00 237 TRP A C 1
ATOM 1880 O O . TRP A 1 237 ? -17.417 -10.146 -4.764 1.00 95.00 237 TRP A O 1
ATOM 1890 N N . VAL A 1 238 ? -18.765 -8.565 -3.871 1.00 93.38 238 VAL A N 1
ATOM 1891 C CA . VAL A 1 238 ? -19.880 -8.676 -4.821 1.00 93.38 238 VAL A CA 1
ATOM 1892 C C . VAL A 1 238 ? -19.917 -7.433 -5.704 1.00 93.38 238 VAL A C 1
ATOM 1894 O O . VAL A 1 238 ? -19.368 -7.458 -6.807 1.00 93.38 238 VAL A O 1
ATOM 1897 N N . ALA A 1 239 ? -20.474 -6.322 -5.216 1.00 92.31 239 ALA A N 1
ATOM 1898 C CA . ALA A 1 239 ? -20.513 -5.066 -5.954 1.00 92.31 239 ALA A CA 1
ATOM 1899 C C . ALA A 1 239 ? -19.152 -4.371 -5.942 1.00 92.31 239 ALA A C 1
ATOM 1901 O O . ALA A 1 239 ? -18.837 -3.669 -6.900 1.00 92.31 239 ALA A O 1
ATOM 1902 N N . CYS A 1 240 ? -18.306 -4.609 -4.933 1.00 93.50 240 CYS A N 1
ATOM 1903 C CA . CYS A 1 240 ? -16.926 -4.113 -4.878 1.00 93.50 240 CYS A CA 1
ATOM 1904 C C . CYS A 1 240 ? -15.890 -4.998 -5.588 1.00 93.50 240 CYS A C 1
ATOM 1906 O O . CYS A 1 240 ? -14.697 -4.677 -5.580 1.00 93.50 240 CYS A O 1
ATOM 1908 N N . LYS A 1 241 ? -16.311 -6.076 -6.261 1.00 94.19 241 LYS A N 1
ATOM 1909 C CA . LYS A 1 241 ? -15.402 -6.958 -7.002 1.00 94.19 241 LYS A CA 1
ATOM 1910 C C . LYS A 1 241 ? -14.771 -6.231 -8.193 1.00 94.19 241 LYS A C 1
ATOM 1912 O O . LYS A 1 241 ? -15.454 -5.606 -9.007 1.00 94.19 241 LYS A O 1
ATOM 1917 N N . GLY A 1 242 ? -13.446 -6.292 -8.291 1.00 90.56 242 GLY A N 1
ATOM 1918 C CA . GLY A 1 242 ? -12.706 -5.805 -9.452 1.00 90.56 242 GLY A CA 1
ATOM 1919 C C . GLY A 1 242 ? -12.727 -6.797 -10.611 1.00 90.56 242 GLY A C 1
ATOM 1920 O O . GLY A 1 242 ? -12.927 -7.995 -10.423 1.00 90.56 242 GLY A O 1
ATOM 1921 N N . SER A 1 243 ? -12.435 -6.309 -11.818 1.00 92.12 243 SER A N 1
ATOM 1922 C CA . SER A 1 243 ? -12.190 -7.171 -12.985 1.00 92.12 243 SER A CA 1
ATOM 1923 C C . SER A 1 243 ? -10.941 -8.047 -12.821 1.00 92.12 243 SER A C 1
ATOM 1925 O O . SER A 1 243 ? -10.827 -9.094 -13.454 1.00 92.12 243 SER A O 1
ATOM 1927 N N . LYS A 1 244 ? -10.006 -7.626 -11.959 1.00 92.00 244 LYS A N 1
ATOM 1928 C CA . LYS A 1 244 ? -8.831 -8.388 -11.524 1.00 92.00 244 LYS A CA 1
ATOM 1929 C C . LYS A 1 244 ? -8.701 -8.315 -9.999 1.00 92.00 244 LYS A C 1
ATOM 1931 O O . LYS A 1 244 ? -9.177 -7.341 -9.416 1.00 92.00 244 LYS A O 1
ATOM 1936 N N . PRO A 1 245 ? -7.998 -9.269 -9.359 1.00 88.75 245 PRO A N 1
ATOM 1937 C CA . PRO A 1 245 ? -7.878 -9.318 -7.898 1.00 88.75 245 PRO A CA 1
ATOM 1938 C C . PRO 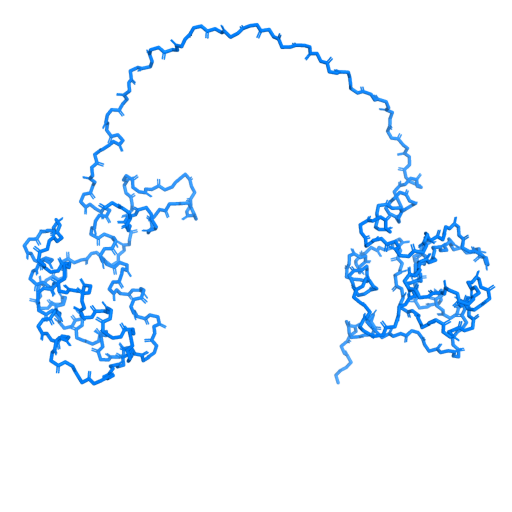A 1 245 ? -7.300 -8.056 -7.237 1.00 88.75 245 PRO A C 1
ATOM 1940 O O . PRO A 1 245 ? -7.664 -7.739 -6.115 1.00 88.75 245 PRO A O 1
ATOM 1943 N N . HIS A 1 246 ? -6.417 -7.324 -7.923 1.00 91.31 246 HIS A N 1
ATOM 1944 C CA . HIS A 1 246 ? -5.778 -6.100 -7.411 1.00 91.31 246 HIS A CA 1
ATOM 1945 C C . HIS A 1 246 ? -6.569 -4.815 -7.707 1.00 91.31 246 HIS A C 1
ATOM 1947 O O . HIS A 1 246 ? -6.104 -3.723 -7.390 1.00 91.31 246 HIS A O 1
ATOM 1953 N N . PHE A 1 247 ? -7.736 -4.917 -8.345 1.00 93.25 247 PHE A N 1
ATOM 1954 C CA . PHE A 1 247 ? -8.612 -3.775 -8.582 1.00 93.25 247 PHE A CA 1
ATOM 1955 C C . PHE A 1 247 ? -9.771 -3.775 -7.587 1.00 93.25 247 PHE A C 1
ATOM 1957 O O . PHE A 1 247 ? -10.375 -4.814 -7.329 1.00 93.25 247 PHE A O 1
ATOM 1964 N N . ARG A 1 248 ? -10.140 -2.581 -7.106 1.00 94.62 248 ARG A N 1
ATOM 1965 C CA . ARG A 1 248 ? -11.263 -2.362 -6.178 1.00 94.62 248 ARG A CA 1
ATOM 1966 C C . ARG A 1 248 ? -11.092 -3.171 -4.882 1.00 94.62 248 ARG A C 1
ATOM 1968 O O . ARG A 1 248 ? -10.077 -3.015 -4.210 1.00 94.62 248 ARG A O 1
ATOM 1975 N N . GLY A 1 249 ? -12.080 -3.987 -4.512 1.00 95.38 249 GLY A N 1
ATOM 1976 C CA . GLY A 1 249 ? -12.087 -4.754 -3.272 1.00 95.38 249 GLY A CA 1
ATOM 1977 C C . GLY A 1 249 ? -12.180 -3.838 -2.057 1.00 95.38 249 GLY A C 1
ATOM 1978 O O . GLY A 1 249 ? -13.073 -2.994 -1.986 1.00 95.38 249 GLY A O 1
ATOM 1979 N N . TYR A 1 250 ? -11.224 -3.973 -1.138 1.00 96.69 250 TYR A N 1
ATOM 1980 C CA . TYR A 1 250 ? -11.233 -3.267 0.142 1.00 96.69 250 TYR A CA 1
ATOM 1981 C C . TYR A 1 250 ? -11.391 -1.751 -0.002 1.00 96.69 250 TYR A C 1
ATOM 1983 O O . TYR A 1 250 ? -12.239 -1.154 0.651 1.00 96.69 250 TYR A O 1
ATOM 1991 N N . THR A 1 251 ? -10.644 -1.126 -0.913 1.00 96.38 251 THR A N 1
ATOM 1992 C CA . THR A 1 251 ? -10.711 0.330 -1.103 1.00 96.38 251 THR A CA 1
ATOM 1993 C C . THR A 1 251 ? -12.084 0.793 -1.579 1.00 96.38 251 THR A C 1
ATOM 1995 O O . THR A 1 251 ? -12.550 1.832 -1.132 1.00 96.38 251 THR A O 1
ATOM 1998 N N . CYS A 1 252 ? -12.762 0.016 -2.430 1.00 95.38 252 CYS A N 1
ATOM 1999 C CA . CYS A 1 252 ? -14.151 0.284 -2.807 1.00 95.38 252 CYS A CA 1
ATOM 2000 C C . CYS A 1 252 ? -15.074 0.188 -1.593 1.00 95.38 252 CYS A C 1
ATOM 2002 O O . CYS A 1 252 ? -15.869 1.091 -1.361 1.00 95.38 252 CYS A O 1
ATOM 2004 N N . GLY A 1 253 ? -14.932 -0.875 -0.803 1.00 94.25 253 GLY A N 1
ATOM 2005 C CA . GLY A 1 253 ? -15.788 -1.122 0.347 1.00 94.25 253 GLY A CA 1
ATOM 2006 C C . GLY A 1 253 ? -15.634 -0.097 1.472 1.00 94.25 253 GLY A C 1
ATOM 2007 O O . GLY A 1 253 ? -16.571 0.074 2.235 1.00 94.25 253 GLY A O 1
ATOM 2008 N N . VAL A 1 254 ? -14.488 0.586 1.569 1.00 95.19 254 VAL A N 1
ATOM 2009 C CA . VAL A 1 254 ? -14.259 1.711 2.498 1.00 95.19 254 VAL A CA 1
ATOM 2010 C C . VAL A 1 254 ? -15.028 2.969 2.075 1.00 95.19 254 VAL A C 1
ATOM 2012 O O . VAL A 1 254 ? -15.419 3.759 2.929 1.00 95.19 254 VAL A O 1
ATOM 2015 N N . TRP A 1 255 ? -15.198 3.185 0.766 1.00 93.50 255 TRP A N 1
ATOM 2016 C CA . TRP A 1 255 ? -15.905 4.352 0.222 1.00 93.50 255 TRP A CA 1
ATOM 2017 C C . TRP A 1 255 ? -17.430 4.220 0.266 1.00 93.50 255 TRP A C 1
ATOM 2019 O O . TRP A 1 255 ? -18.117 5.240 0.227 1.00 93.50 255 TRP A O 1
ATOM 2029 N N . VAL A 1 256 ? -17.932 2.984 0.288 1.00 88.25 256 VAL A N 1
ATOM 2030 C CA . VAL A 1 256 ? -19.358 2.636 0.403 1.00 88.25 256 VAL A CA 1
ATOM 2031 C C . VAL A 1 256 ? -19.815 2.749 1.853 1.00 88.25 256 VAL A C 1
ATOM 2033 O O . VAL A 1 256 ? -20.883 3.364 2.070 1.00 88.25 256 VAL A O 1
#